Protein AF-A0A368QEF8-F1 (afdb_monomer)

Solvent-accessible surface area (backbone atoms only — not comparable to full-atom values): 16751 Å² total; per-residue (Å²): 134,84,80,79,80,78,79,73,85,76,67,56,71,60,36,66,64,59,82,64,64,91,86,59,64,96,76,76,51,77,67,54,51,46,48,56,45,48,26,60,76,72,71,46,86,62,100,63,55,47,61,39,78,44,72,63,46,62,43,56,71,71,62,46,49,63,77,44,48,68,52,34,88,70,51,35,46,31,33,28,69,36,44,53,26,94,56,102,46,68,88,40,68,54,40,62,39,63,37,86,98,53,62,37,34,48,44,77,46,87,68,76,42,77,38,64,40,78,65,79,79,79,81,68,96,71,88,75,90,74,97,61,91,69,76,75,68,61,45,72,54,26,35,37,37,41,26,34,34,41,41,76,50,75,92,55,36,65,38,33,37,36,41,43,35,35,43,62,96,40,80,54,68,76,32,63,30,36,35,37,44,33,70,60,62,89,81,79,77,73,89,88,83,86,88,83,91,86,83,90,83,92,90,87,86,85,88,88,84,90,83,89,82,81,91,80,88,79,82,82,80,90,73,77,87,88,66,78,52,62,59,56,64,50,52,57,52,60,64,63,70,74,61,100,72,65,71,71,70,64,67,62,72,77,70,81,84,124

Foldseek 3Di:
DDDPPDPPQDDPPQQLVPDDDPLEDPDDDLVVQLVQQVCVQVVHDDPGSLEEEDQPLQDDLVRVCVVSVSSHPFKGKYKYAFAADPPPCRLDTAFHRPHPPWGKGWAWDDDKAFDWDFDPPPPDVDDDDDPDPPPRPTDGFWIKIKTAMATPPPVRGRQKMKIWIATPVQSHGRGIIMIMIGTDDPVPPPDDDDDDDDDDDDDDDDDDDDDDDDDDDDDDDDDDPSDPYVVVVVVVVVVVPPDPPPPVVVVVVPPPPD

Secondary structure (DSSP, 8-state):
------------THHHH--PPTT------HHHHHHHHHHHHHTPPPSS---EE--GGGS-HHHHHHHTGGG-SS-EEEEEE--B-SSS-TTSBP-B---TT--EEEEEEEEEEEEEEPPP----SS------------EEEEEEEEEEEEESSTTTTT-EEEEEEEETT--STTSEEEEEEEEPPGGGGSS---------------------------PPP--------THHHHHHHHGGGS-TTSSHHHHGGGSS--

Nearest PDB structures (foldseek):
  1ut7-assembly1_B  TM=7.886E-01  e=3.589E-10  Arabidopsis thaliana
  3swm-assembly1_A  TM=8.084E-01  e=6.599E-10  Arabidopsis thaliana
  1ut4-assembly1_A  TM=7.924E-01  e=1.074E-09  Arabidopsis thaliana
  5yqq-assembly1_B  TM=4.404E-01  e=1.119E+00  Saccharomyces cerevisiae S288C
  3hrq-assembly3_B  TM=2.843E-01  e=1.822E+00  Aspergillus parasiticus

Organism: Setaria italica (NCBI:txid4555)

Sequence (258 aa):
MEAAVVQEEQHHELAPQLQFPPGYHFVPTEQELLSYLRSKIEGQEQPLAVVNEVAILDWQPGSLVEAYKGYGENKWYFFTVREPS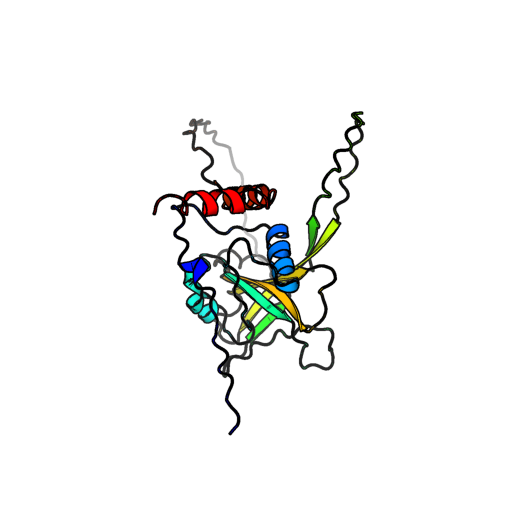SSNKEEEPNRKVRVPGVKATWKATGSVAPIAAARAKQQDDGGKPAEEEEEEEKVIVGTKRVLIYQSSDAEEDGKWSMHEYILKGHAKMGQYALCSIQRKQHSDTVDNAGEGTSSRKRTKATNGDPGKAKKRRTTKPDTQPEGLVLQQLQRDRIHRGTTETEIQDKENCYKEKE

Mean predicted aligned error: 16.34 Å

Structure (mmCIF, N/CA/C/O backbone):
data_AF-A0A368QEF8-F1
#
_entry.id   AF-A0A368QEF8-F1
#
loop_
_atom_site.group_PDB
_atom_site.id
_atom_site.type_symbol
_atom_site.label_atom_id
_atom_site.label_alt_id
_atom_site.label_comp_id
_atom_site.label_asym_id
_atom_site.label_entity_id
_atom_site.label_seq_id
_atom_site.pdbx_PDB_ins_code
_atom_site.Cartn_x
_atom_site.Cartn_y
_atom_site.Cartn_z
_atom_site.occupancy
_atom_site.B_iso_or_equiv
_atom_site.auth_seq_id
_atom_site.auth_comp_id
_atom_site.auth_asym_id
_atom_site.auth_atom_id
_atom_site.pdbx_PDB_model_num
ATOM 1 N N . MET A 1 1 ? -12.302 -37.806 -8.141 1.00 36.31 1 MET A N 1
ATOM 2 C CA . MET A 1 1 ? -12.323 -36.619 -9.016 1.00 36.31 1 MET A CA 1
ATOM 3 C C . MET A 1 1 ? -12.396 -35.430 -8.079 1.00 36.31 1 MET A C 1
ATOM 5 O O . MET A 1 1 ? -13.462 -35.180 -7.537 1.00 36.31 1 MET A O 1
ATOM 9 N N . GLU A 1 2 ? -11.255 -34.828 -7.750 1.00 32.78 2 GLU A N 1
ATOM 10 C CA . GLU A 1 2 ? -11.230 -33.602 -6.946 1.00 32.78 2 GLU A CA 1
ATOM 11 C C . GLU A 1 2 ? -11.653 -32.436 -7.834 1.00 32.78 2 GLU A C 1
ATOM 13 O O . GLU A 1 2 ? -11.113 -32.250 -8.925 1.00 32.78 2 GLU A O 1
ATOM 18 N N . ALA A 1 3 ? -12.661 -31.696 -7.384 1.00 37.59 3 ALA A N 1
ATOM 19 C CA . ALA A 1 3 ? -13.073 -30.463 -8.020 1.00 37.59 3 ALA A CA 1
ATOM 20 C C . ALA A 1 3 ? -11.992 -29.408 -7.759 1.00 37.59 3 ALA A C 1
ATOM 22 O O . ALA A 1 3 ? -11.737 -29.038 -6.614 1.00 37.59 3 ALA A O 1
ATOM 23 N N . ALA A 1 4 ? -11.353 -28.938 -8.828 1.00 40.12 4 ALA A N 1
ATOM 24 C CA . ALA A 1 4 ? -10.524 -27.749 -8.784 1.00 40.12 4 ALA A CA 1
ATOM 25 C C . ALA A 1 4 ? -11.419 -26.556 -8.421 1.00 40.12 4 ALA A C 1
ATOM 27 O O . ALA A 1 4 ? -12.308 -26.182 -9.187 1.00 40.12 4 ALA A O 1
ATOM 28 N N . VAL A 1 5 ? -11.204 -25.983 -7.237 1.00 37.09 5 VAL A N 1
ATOM 29 C CA . VAL A 1 5 ? -11.777 -24.691 -6.862 1.00 37.09 5 VAL A CA 1
ATOM 30 C C . VAL A 1 5 ? -11.053 -23.641 -7.695 1.00 37.09 5 VAL A C 1
ATOM 32 O O . VAL A 1 5 ? -9.903 -23.299 -7.426 1.00 37.09 5 VAL A O 1
ATOM 35 N N . VAL A 1 6 ? -11.715 -23.176 -8.750 1.00 36.59 6 VAL A N 1
ATOM 36 C CA . VAL A 1 6 ? -11.307 -21.984 -9.490 1.00 36.59 6 VAL A CA 1
ATOM 37 C C . VAL A 1 6 ? -11.518 -20.809 -8.538 1.00 36.59 6 VAL A C 1
ATOM 39 O O . VAL A 1 6 ? -12.653 -20.464 -8.224 1.00 36.59 6 VAL A O 1
ATOM 42 N N . GLN A 1 7 ? -10.433 -20.252 -8.001 1.00 31.25 7 GLN A N 1
ATOM 43 C CA . GLN A 1 7 ? -10.486 -18.967 -7.312 1.00 31.25 7 GLN A CA 1
ATOM 44 C C . GLN A 1 7 ? -10.747 -17.912 -8.389 1.00 31.25 7 GLN A C 1
ATOM 46 O O . GLN A 1 7 ? -9.852 -17.582 -9.162 1.00 31.25 7 GLN A O 1
ATOM 51 N N . GLU A 1 8 ? -11.993 -17.456 -8.505 1.00 38.41 8 GLU A N 1
ATOM 52 C CA . GLU A 1 8 ? -12.312 -16.269 -9.294 1.00 38.41 8 GLU A CA 1
ATOM 53 C C . GLU A 1 8 ? -11.533 -15.086 -8.706 1.00 38.41 8 GLU A C 1
ATOM 55 O O . GLU A 1 8 ? -11.681 -14.762 -7.526 1.00 38.41 8 GLU A O 1
ATOM 60 N N . GLU A 1 9 ? -10.691 -14.443 -9.517 1.00 45.53 9 GLU A N 1
ATOM 61 C CA . GLU A 1 9 ? -10.101 -13.147 -9.186 1.00 45.53 9 GLU A CA 1
ATOM 62 C C . GLU A 1 9 ? -11.234 -12.111 -9.151 1.00 45.53 9 GLU A C 1
ATOM 64 O O . GLU A 1 9 ? -11.563 -11.470 -10.148 1.00 45.53 9 GLU A O 1
ATOM 69 N N . GLN A 1 10 ? -11.902 -11.994 -8.003 1.00 48.16 10 GLN A N 1
ATOM 70 C CA . GLN A 1 10 ? -13.001 -11.056 -7.800 1.00 48.16 10 GLN A CA 1
ATOM 71 C C . GLN A 1 10 ? -12.448 -9.634 -7.696 1.00 48.16 10 GLN A C 1
ATOM 73 O O . GLN A 1 10 ? -12.157 -9.113 -6.619 1.00 48.16 10 GLN A O 1
ATOM 78 N N . HIS A 1 11 ? -12.290 -8.989 -8.847 1.00 58.94 11 HIS A N 1
ATOM 79 C CA . HIS A 1 11 ? -12.150 -7.542 -8.916 1.00 58.94 11 HIS A CA 1
ATOM 80 C C . HIS A 1 11 ? -13.473 -6.928 -8.442 1.00 58.94 11 HIS A C 1
ATOM 82 O O . HIS A 1 11 ? -14.543 -7.359 -8.871 1.00 58.94 11 HIS A O 1
ATOM 88 N N . HIS A 1 12 ? -13.434 -5.925 -7.559 1.00 60.12 12 HIS A N 1
ATOM 89 C CA . HIS A 1 12 ? -14.661 -5.289 -7.076 1.00 60.12 12 HIS A CA 1
ATOM 90 C C . HIS A 1 12 ? -15.341 -4.529 -8.216 1.00 60.12 12 HIS A C 1
ATOM 92 O O . HIS A 1 12 ? -14.986 -3.390 -8.509 1.00 60.12 12 HIS A O 1
ATOM 98 N N . GLU A 1 13 ? -16.330 -5.130 -8.866 1.00 56.50 13 GLU A N 1
ATOM 99 C CA . GLU A 1 13 ? -16.973 -4.565 -10.059 1.00 56.50 13 GLU A CA 1
ATOM 100 C C . GLU A 1 13 ? -17.682 -3.223 -9.791 1.00 56.50 13 GLU A C 1
ATOM 102 O O . GLU A 1 13 ? -17.916 -2.443 -10.710 1.00 56.50 13 GLU A O 1
ATOM 107 N N . LEU A 1 14 ? -17.985 -2.924 -8.523 1.00 56.94 14 LEU A N 1
ATOM 108 C CA . LEU A 1 14 ? -18.746 -1.749 -8.106 1.00 56.94 14 LEU A CA 1
ATOM 109 C C . LEU A 1 14 ? -17.983 -0.429 -8.274 1.00 56.94 14 LEU A C 1
ATOM 111 O O . LEU A 1 14 ? -18.575 0.540 -8.731 1.00 56.94 14 LEU A O 1
ATOM 115 N N . ALA A 1 15 ? -16.692 -0.348 -7.934 1.00 65.31 15 ALA A N 1
ATOM 116 C CA . ALA A 1 15 ? -15.967 0.928 -8.013 1.00 65.31 15 ALA A CA 1
ATOM 117 C C . ALA A 1 15 ? -15.811 1.479 -9.445 1.00 65.31 15 ALA A C 1
ATOM 119 O O . ALA A 1 15 ? -16.071 2.668 -9.625 1.00 65.31 15 ALA A O 1
ATOM 120 N N . PRO A 1 16 ? -15.482 0.669 -10.472 1.00 60.81 16 PRO A N 1
ATOM 121 C CA . PRO A 1 16 ? -15.454 1.132 -11.861 1.00 60.81 16 PRO A CA 1
ATOM 122 C C . PRO A 1 16 ? -16.827 1.567 -12.391 1.00 60.81 16 PRO A C 1
ATOM 124 O O . PRO A 1 16 ? -16.898 2.335 -13.347 1.00 60.81 16 PRO A O 1
ATOM 127 N N . GLN A 1 17 ? -17.916 1.079 -11.786 1.00 59.69 17 GLN A N 1
ATOM 128 C CA . GLN A 1 17 ? -19.290 1.437 -12.151 1.00 59.69 17 GLN A CA 1
ATOM 129 C C . GLN A 1 17 ? -19.785 2.722 -11.469 1.00 59.69 17 GLN A C 1
ATOM 131 O O . GLN A 1 17 ? -20.791 3.293 -11.895 1.00 59.69 17 GLN A O 1
ATOM 136 N N . LEU A 1 18 ? -19.093 3.212 -10.433 1.00 67.12 18 LEU A N 1
ATOM 137 C CA . LEU A 1 18 ? -19.435 4.474 -9.780 1.00 67.12 18 LEU A CA 1
ATOM 138 C C . LEU A 1 18 ? -19.011 5.649 -10.670 1.00 67.12 18 LEU A C 1
ATOM 140 O O . LEU A 1 18 ? -17.883 6.133 -10.611 1.00 67.12 18 LEU A O 1
ATOM 144 N N . GLN A 1 19 ? -19.939 6.130 -11.499 1.00 67.12 19 GLN A N 1
ATOM 145 C CA . GLN A 1 19 ? -19.777 7.395 -12.212 1.00 67.12 19 GLN A CA 1
ATOM 146 C C . GLN A 1 19 ? -19.931 8.553 -11.226 1.00 67.12 19 GLN A C 1
ATOM 148 O O . GLN A 1 19 ? -21.044 8.957 -10.884 1.00 67.12 19 GLN A O 1
ATOM 153 N N . PHE A 1 20 ? -18.809 9.090 -10.758 1.00 72.25 20 PHE A N 1
ATOM 154 C CA . PHE A 1 20 ? -18.814 10.338 -10.010 1.00 72.25 20 PHE A CA 1
ATOM 155 C C . PHE A 1 20 ? -18.793 11.543 -10.961 1.00 72.25 20 PHE A C 1
ATOM 157 O O . PHE A 1 20 ? -18.229 11.451 -12.056 1.00 72.25 20 PHE A O 1
ATOM 164 N N . PRO A 1 21 ? -19.381 12.690 -10.569 1.00 79.50 21 PRO A N 1
ATOM 165 C CA . PRO A 1 21 ? -19.212 13.923 -11.325 1.00 79.50 21 PRO A CA 1
ATOM 166 C C . PRO A 1 21 ? -17.720 14.277 -11.479 1.00 79.50 21 PRO A C 1
ATOM 168 O O . PRO A 1 21 ? -16.914 13.922 -10.613 1.00 79.50 21 PRO A O 1
ATOM 171 N N . PRO A 1 22 ? -17.326 15.009 -12.536 1.00 79.38 22 PRO A N 1
ATOM 172 C CA . PRO A 1 22 ? -15.965 15.526 -12.654 1.00 79.38 22 PRO A CA 1
ATOM 173 C C . PRO A 1 22 ? -15.521 16.266 -11.380 1.00 79.38 22 PRO A C 1
ATOM 175 O O . PRO A 1 22 ? -16.296 17.028 -10.804 1.00 79.38 22 PRO A O 1
ATOM 178 N N . GLY A 1 23 ? -14.283 16.025 -10.938 1.00 79.56 23 GLY A N 1
ATOM 179 C CA . GLY A 1 23 ? -13.703 16.615 -9.722 1.00 79.56 23 GLY A CA 1
ATOM 180 C C . GLY A 1 23 ? -13.842 15.767 -8.449 1.00 79.56 23 GLY A C 1
ATOM 181 O O . GLY A 1 23 ? -13.261 16.110 -7.419 1.00 79.56 23 GLY A O 1
ATOM 182 N N . TYR A 1 24 ? -14.565 14.646 -8.498 1.00 79.94 24 TYR A N 1
ATOM 183 C CA . TYR A 1 24 ? -14.642 13.697 -7.389 1.00 79.94 24 TYR A CA 1
ATOM 184 C C . TYR A 1 24 ? -13.558 12.632 -7.519 1.00 79.94 24 TYR A C 1
ATOM 186 O O . TYR A 1 24 ? -13.558 11.840 -8.457 1.00 79.94 24 TYR A O 1
ATOM 194 N N . HIS A 1 25 ? -12.672 12.575 -6.528 1.00 85.88 25 HIS A N 1
ATOM 195 C CA . HIS A 1 25 ? -11.583 11.607 -6.483 1.00 85.88 25 HIS A CA 1
ATOM 196 C C . HIS A 1 25 ? -11.528 10.923 -5.119 1.00 85.88 25 HIS A C 1
ATOM 198 O O . HIS A 1 25 ? -11.861 11.506 -4.082 1.00 85.88 25 HIS A O 1
ATOM 204 N N . PHE A 1 26 ? -11.063 9.677 -5.108 1.00 89.56 26 PHE A N 1
ATOM 205 C CA . PHE A 1 26 ? -10.779 8.965 -3.872 1.00 89.56 26 PHE A CA 1
ATOM 206 C C . PHE A 1 26 ? -9.449 9.457 -3.281 1.00 89.56 26 PHE A C 1
ATOM 208 O O . PHE A 1 26 ? -8.370 9.036 -3.696 1.00 89.56 26 PHE A O 1
ATOM 215 N N . VAL A 1 27 ? -9.535 10.370 -2.310 1.00 91.38 27 VAL A N 1
ATOM 216 C CA . VAL A 1 27 ? -8.380 10.973 -1.619 1.00 91.38 27 VAL A CA 1
ATOM 217 C C . VAL A 1 27 ? -8.476 10.703 -0.110 1.00 91.38 27 VAL A C 1
ATOM 219 O O . VAL A 1 27 ? -8.731 11.622 0.668 1.00 91.38 27 VAL A O 1
ATOM 222 N N . PRO A 1 28 ? -8.335 9.439 0.329 1.00 93.94 28 PRO A N 1
ATOM 223 C CA . PRO A 1 28 ? -8.466 9.086 1.735 1.00 93.94 28 PRO A CA 1
ATOM 224 C C . PRO A 1 28 ? -7.295 9.625 2.565 1.00 93.94 28 PRO A C 1
ATOM 226 O O . PRO A 1 28 ? -6.125 9.573 2.168 1.00 93.94 28 PRO A O 1
ATOM 229 N N . THR A 1 29 ? -7.613 10.076 3.769 1.00 95.81 29 THR A N 1
ATOM 230 C CA . THR A 1 29 ? -6.663 10.311 4.856 1.00 95.81 29 THR A CA 1
ATOM 231 C C . THR A 1 29 ? -6.090 8.991 5.379 1.00 95.81 29 THR A C 1
ATOM 233 O O . THR A 1 29 ? -6.647 7.912 5.177 1.00 95.81 29 THR A O 1
ATOM 236 N N . GLU A 1 30 ? -4.977 9.054 6.112 1.00 97.06 30 GLU A N 1
ATOM 237 C CA . GLU A 1 30 ? -4.362 7.853 6.699 1.00 97.06 30 GLU A CA 1
ATOM 238 C C . GLU A 1 30 ? -5.292 7.149 7.703 1.00 97.06 30 GLU A C 1
ATOM 240 O O . GLU A 1 30 ? -5.294 5.924 7.787 1.00 97.06 30 GLU A O 1
ATOM 245 N N . GLN A 1 31 ? -6.122 7.907 8.425 1.00 95.69 31 GLN A N 1
ATOM 246 C CA . GLN A 1 31 ? -7.122 7.360 9.346 1.00 95.69 31 GLN A CA 1
ATOM 247 C C . GLN A 1 31 ? -8.253 6.647 8.596 1.00 95.69 31 GLN A C 1
ATOM 249 O O . GLN A 1 31 ? -8.645 5.549 8.986 1.00 95.69 31 GLN A O 1
ATOM 254 N N . GLU A 1 32 ? -8.746 7.232 7.499 1.00 95.50 32 GLU A N 1
ATOM 255 C CA . GLU A 1 32 ? -9.752 6.589 6.649 1.00 95.50 32 GLU A CA 1
ATOM 256 C C . GLU A 1 32 ? -9.199 5.288 6.058 1.00 95.50 32 GLU A C 1
ATOM 258 O O . GLU A 1 32 ? -9.874 4.267 6.127 1.00 95.50 32 GLU A O 1
ATOM 263 N N . LEU A 1 33 ? -7.945 5.262 5.590 1.00 97.44 33 LEU A N 1
ATOM 264 C CA . LEU A 1 33 ? -7.295 4.027 5.124 1.00 97.44 33 LEU A CA 1
ATOM 265 C C . LEU A 1 33 ? -7.255 2.935 6.202 1.00 97.44 33 LEU A C 1
ATOM 267 O O . LEU A 1 33 ? -7.555 1.775 5.920 1.00 97.44 33 LEU A O 1
ATOM 271 N N . LEU A 1 34 ? -6.931 3.288 7.448 1.00 97.56 34 LEU A N 1
ATOM 272 C CA . LEU A 1 34 ? -6.979 2.330 8.555 1.00 97.56 34 LEU A CA 1
ATOM 273 C C . LEU A 1 34 ? -8.407 1.863 8.869 1.00 97.56 34 LEU A C 1
ATOM 275 O O . LEU A 1 34 ? -8.578 0.723 9.294 1.00 97.56 34 LEU A O 1
ATOM 279 N N . SER A 1 35 ? -9.424 2.694 8.629 1.00 96.06 35 SER A N 1
ATOM 280 C CA . SER A 1 35 ? -10.836 2.298 8.732 1.00 96.06 35 SER A CA 1
ATOM 281 C C . SER A 1 35 ? -11.226 1.273 7.658 1.00 96.06 35 SER A C 1
ATOM 283 O O . SER A 1 35 ? -11.845 0.255 7.971 1.00 96.06 35 SER A O 1
ATOM 285 N N . TYR A 1 36 ? -10.784 1.471 6.408 1.00 97.00 36 TYR A N 1
ATOM 286 C CA . TYR A 1 36 ? -10.947 0.482 5.331 1.00 97.00 36 TYR A CA 1
ATOM 287 C C . TYR A 1 36 ? -10.284 -0.855 5.685 1.00 97.00 36 TYR A C 1
ATOM 289 O O . TYR A 1 36 ? -10.887 -1.913 5.499 1.00 97.00 36 TYR A O 1
ATOM 297 N N . LEU A 1 37 ? -9.064 -0.809 6.232 1.00 97.75 37 LEU A N 1
ATOM 298 C CA . LEU A 1 37 ? -8.340 -2.001 6.675 1.00 97.75 37 LEU A CA 1
ATOM 299 C C . LEU A 1 37 ? -9.028 -2.699 7.852 1.00 97.75 37 LEU A C 1
ATOM 301 O O . LEU A 1 37 ? -9.141 -3.921 7.843 1.00 97.75 37 LEU A O 1
ATOM 305 N N . ARG A 1 38 ? -9.526 -1.943 8.837 1.00 97.25 38 ARG A N 1
ATOM 306 C CA . ARG A 1 38 ? -10.321 -2.496 9.940 1.00 97.25 38 ARG A CA 1
ATOM 307 C C . ARG A 1 38 ? -11.558 -3.216 9.414 1.00 97.25 38 ARG A C 1
ATOM 309 O O . ARG A 1 38 ? -11.747 -4.378 9.749 1.00 97.25 38 ARG A O 1
ATOM 316 N N . SER A 1 39 ? -12.322 -2.565 8.536 1.00 96.75 39 SER A N 1
ATOM 317 C CA . SER A 1 39 ? -13.530 -3.150 7.942 1.00 96.75 39 SER A CA 1
ATOM 318 C C . SER A 1 39 ? -13.205 -4.458 7.216 1.00 96.75 39 SER A C 1
ATOM 320 O O . SER A 1 39 ? -13.890 -5.457 7.405 1.00 96.75 39 SER A O 1
ATOM 322 N N . LYS A 1 40 ? -12.096 -4.497 6.458 1.00 97.06 40 LYS A N 1
ATOM 323 C CA . LYS A 1 40 ? -11.629 -5.719 5.787 1.00 97.06 40 LYS A CA 1
ATOM 324 C C . LYS A 1 40 ? -11.295 -6.842 6.774 1.00 97.06 40 LYS A C 1
ATOM 326 O O . LYS A 1 40 ? -11.671 -7.984 6.533 1.00 97.06 40 LYS A O 1
ATOM 331 N N . ILE A 1 41 ? -10.588 -6.533 7.860 1.00 97.19 41 ILE A N 1
ATOM 332 C CA . ILE A 1 41 ? -10.207 -7.517 8.886 1.00 97.19 41 ILE A CA 1
ATOM 333 C C . ILE A 1 41 ? -11.439 -8.046 9.632 1.00 97.19 41 ILE A C 1
ATOM 335 O O . ILE A 1 41 ? -11.502 -9.231 9.946 1.00 97.19 41 ILE A O 1
ATOM 339 N N . GLU A 1 42 ? -12.411 -7.177 9.904 1.00 96.62 42 GLU A N 1
ATOM 340 C CA . GLU A 1 42 ? -13.642 -7.503 10.632 1.00 96.62 42 GLU A CA 1
ATOM 341 C C . GLU A 1 42 ? -14.739 -8.100 9.730 1.00 96.62 42 GLU A C 1
ATOM 343 O O . GLU A 1 42 ? -15.782 -8.507 10.234 1.00 96.62 42 GLU A O 1
ATOM 348 N N . GLY A 1 43 ? -14.523 -8.171 8.411 1.00 94.56 43 GLY A N 1
ATOM 349 C CA . GLY A 1 43 ? -15.515 -8.663 7.449 1.00 94.56 43 GLY A CA 1
ATOM 350 C C . GLY A 1 43 ? -16.716 -7.729 7.260 1.00 94.56 43 GLY A C 1
ATOM 351 O O . GLY A 1 43 ? -17.786 -8.179 6.862 1.00 94.56 43 GLY A O 1
ATOM 352 N N . GLN A 1 44 ? -16.558 -6.442 7.565 1.00 93.88 44 GLN A N 1
ATOM 353 C CA . GLN A 1 44 ? -17.595 -5.423 7.417 1.00 93.88 44 GLN A CA 1
ATOM 354 C C . GLN A 1 44 ? -17.647 -4.875 5.989 1.00 93.88 44 GLN A C 1
ATOM 356 O O . GLN A 1 44 ? -16.623 -4.766 5.305 1.00 93.88 44 GLN A O 1
ATOM 361 N N . GLU A 1 45 ? -18.843 -4.465 5.562 1.00 88.44 45 GLU A N 1
ATOM 362 C CA . GLU A 1 45 ? -19.024 -3.790 4.279 1.00 88.44 45 GLU A CA 1
ATOM 363 C C . GLU A 1 45 ? -18.267 -2.462 4.229 1.00 88.44 45 GLU A C 1
ATOM 365 O O . GLU A 1 45 ? -18.270 -1.660 5.166 1.00 88.44 45 GLU A O 1
ATOM 370 N N . GLN A 1 46 ? -17.629 -2.211 3.089 1.00 85.38 46 GLN A N 1
ATOM 371 C CA . GLN A 1 46 ? -16.869 -0.990 2.877 1.00 85.38 46 GLN A CA 1
ATOM 372 C C . GLN A 1 46 ? -17.770 0.117 2.328 1.00 85.38 46 GLN A C 1
ATOM 374 O O . GLN A 1 46 ? -18.607 -0.152 1.464 1.00 85.38 46 GLN A O 1
ATOM 379 N N . PRO A 1 47 ? -17.561 1.387 2.731 1.00 82.31 47 PRO A N 1
ATOM 380 C CA . PRO A 1 47 ? -18.354 2.499 2.209 1.00 82.31 47 PRO A CA 1
ATOM 381 C C . PRO A 1 47 ? -18.311 2.598 0.678 1.00 82.31 47 PRO A C 1
ATOM 383 O O . PRO A 1 47 ? -19.305 2.975 0.055 1.00 82.31 47 PRO A O 1
ATOM 386 N N . LEU A 1 48 ? -17.150 2.266 0.099 1.00 85.31 48 LEU A N 1
ATOM 387 C CA . LEU A 1 48 ? -16.873 2.198 -1.331 1.00 85.31 48 LEU A CA 1
ATOM 388 C C . LEU A 1 48 ? -15.965 0.994 -1.610 1.00 85.31 48 LEU A C 1
ATOM 390 O O . LEU A 1 48 ? -14.917 0.856 -0.989 1.00 85.31 48 LEU A O 1
ATOM 394 N N . ALA A 1 49 ? -16.312 0.156 -2.579 1.00 86.50 49 ALA A N 1
ATOM 395 C CA . ALA A 1 49 ? -15.525 -1.025 -2.941 1.00 86.50 49 ALA A CA 1
ATOM 396 C C . ALA A 1 49 ? -14.335 -0.679 -3.867 1.00 86.50 49 ALA A C 1
ATOM 398 O O . ALA A 1 49 ? -14.208 -1.215 -4.964 1.00 86.50 49 ALA A O 1
ATOM 399 N N . VAL A 1 50 ? -13.501 0.286 -3.460 1.00 89.50 50 VAL A N 1
ATOM 400 C CA . VAL A 1 50 ? -12.384 0.838 -4.261 1.00 89.50 50 VAL A CA 1
ATOM 401 C C . 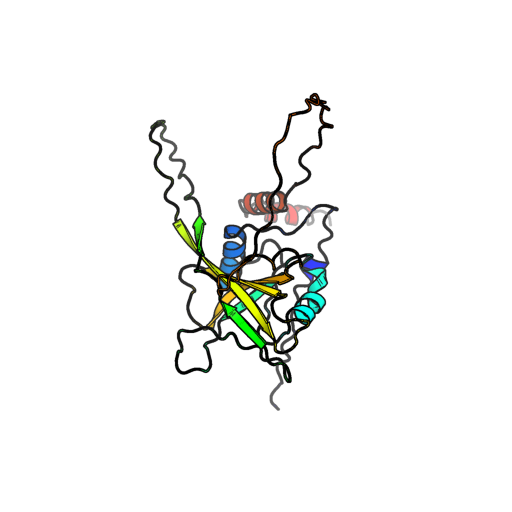VAL A 1 50 ? -11.035 0.167 -3.988 1.00 89.50 50 VAL A C 1
ATOM 403 O O . VAL A 1 50 ? -10.105 0.331 -4.773 1.00 89.50 50 VAL A O 1
ATOM 406 N N . VAL A 1 51 ? -10.910 -0.580 -2.887 1.00 94.25 51 VAL A N 1
ATOM 407 C CA . VAL A 1 51 ? -9.664 -1.245 -2.478 1.00 94.25 51 VAL A CA 1
ATOM 408 C C . VAL A 1 51 ? -9.777 -2.743 -2.761 1.00 94.25 51 VAL A C 1
ATOM 410 O O . VAL A 1 51 ? -10.590 -3.428 -2.148 1.00 94.25 51 VAL A O 1
ATOM 413 N N . ASN A 1 52 ? -8.953 -3.262 -3.673 1.00 94.44 52 ASN A N 1
ATOM 414 C CA . ASN A 1 52 ? -8.985 -4.677 -4.065 1.00 94.44 52 ASN A CA 1
ATOM 415 C C . ASN A 1 52 ? -8.017 -5.522 -3.238 1.00 94.44 52 ASN A C 1
ATOM 417 O O . ASN A 1 52 ? -6.958 -5.042 -2.842 1.00 94.44 52 ASN A O 1
ATOM 421 N N . GLU A 1 53 ? -8.351 -6.787 -3.002 1.00 97.00 53 GLU A N 1
ATOM 422 C CA . GLU A 1 53 ? -7.407 -7.745 -2.431 1.00 97.00 53 GLU A CA 1
ATOM 423 C C . GLU A 1 53 ? -6.502 -8.301 -3.529 1.00 97.00 53 GLU A C 1
ATOM 425 O O . GLU A 1 53 ? -6.988 -8.858 -4.507 1.00 97.00 53 GLU A O 1
ATOM 430 N N . VAL A 1 54 ? -5.190 -8.113 -3.385 1.00 97.25 54 VAL A N 1
ATOM 431 C CA . VAL A 1 54 ? -4.193 -8.518 -4.378 1.00 97.25 54 VAL A CA 1
ATOM 432 C C . VAL A 1 54 ? -2.938 -9.009 -3.670 1.00 97.25 54 VAL A C 1
ATOM 434 O O . VAL A 1 54 ? -2.427 -8.359 -2.755 1.00 97.25 54 VAL A O 1
ATOM 437 N N . ALA A 1 55 ? -2.380 -10.123 -4.142 1.00 97.12 55 ALA A N 1
ATOM 438 C CA . ALA A 1 55 ? -1.037 -10.552 -3.773 1.00 97.12 55 ALA A CA 1
ATOM 439 C C . ALA A 1 55 ? 0.003 -9.670 -4.488 1.00 97.12 55 ALA A C 1
ATOM 441 O O . ALA A 1 55 ? 0.528 -10.014 -5.542 1.00 97.12 55 ALA A O 1
ATOM 442 N N . ILE A 1 56 ? 0.291 -8.487 -3.935 1.00 97.69 56 ILE A N 1
ATOM 443 C CA . ILE A 1 56 ? 1.076 -7.439 -4.623 1.00 97.69 56 ILE A CA 1
ATOM 444 C C . ILE A 1 56 ? 2.472 -7.920 -5.049 1.00 97.69 56 ILE A C 1
ATOM 446 O O . ILE A 1 56 ? 3.019 -7.448 -6.044 1.00 97.69 56 ILE A O 1
ATOM 450 N N . LEU A 1 57 ? 3.066 -8.857 -4.306 1.00 96.94 57 LEU A N 1
ATOM 451 C CA . LEU A 1 57 ? 4.389 -9.398 -4.622 1.00 96.94 57 LEU A CA 1
ATOM 452 C C . LEU A 1 57 ? 4.410 -10.222 -5.915 1.00 96.94 57 LEU A C 1
ATOM 454 O O . LEU A 1 57 ? 5.485 -10.392 -6.486 1.00 96.94 57 LEU A O 1
ATOM 458 N N . ASP A 1 58 ? 3.260 -10.677 -6.408 1.00 97.50 58 ASP A N 1
ATOM 459 C CA . ASP A 1 58 ? 3.132 -11.414 -7.668 1.00 97.50 58 ASP A CA 1
ATOM 460 C C . ASP A 1 58 ? 3.032 -10.494 -8.897 1.00 97.50 58 ASP A C 1
ATOM 462 O O . ASP A 1 58 ? 2.822 -10.969 -10.009 1.00 97.50 58 ASP A O 1
ATOM 466 N N . TRP A 1 59 ? 3.236 -9.181 -8.724 1.00 98.06 59 TRP A N 1
ATOM 467 C CA . TRP A 1 59 ? 3.105 -8.191 -9.791 1.00 98.06 59 TRP A CA 1
ATOM 468 C C . TRP A 1 59 ? 4.308 -7.249 -9.902 1.00 98.06 59 TRP A C 1
ATOM 470 O O . TRP A 1 59 ? 4.927 -6.851 -8.912 1.00 98.06 59 TRP A O 1
ATOM 480 N N . GLN A 1 60 ? 4.596 -6.811 -11.133 1.00 97.75 60 GLN A N 1
ATOM 481 C CA . GLN A 1 60 ? 5.350 -5.576 -11.358 1.00 97.75 60 GLN A CA 1
ATOM 482 C C . GLN A 1 60 ? 4.409 -4.374 -11.156 1.00 97.75 60 GLN A C 1
ATOM 484 O O . GLN A 1 60 ? 3.255 -4.446 -11.581 1.00 97.75 60 GLN A O 1
ATOM 489 N N . PRO A 1 61 ? 4.867 -3.249 -10.573 1.00 97.50 61 PRO A N 1
ATOM 490 C CA . PRO A 1 61 ? 4.000 -2.112 -10.264 1.00 97.50 61 PRO A CA 1
ATOM 491 C C . PRO A 1 61 ? 3.283 -1.537 -11.489 1.00 97.50 61 PRO A C 1
ATOM 493 O O . PRO A 1 61 ? 2.093 -1.251 -11.410 1.00 97.50 61 PRO A O 1
ATOM 496 N N . GLY A 1 62 ? 3.985 -1.406 -12.621 1.00 96.38 62 GLY A N 1
ATOM 497 C CA . GLY A 1 62 ? 3.403 -0.905 -13.869 1.00 96.38 62 GLY A CA 1
ATOM 498 C C . GLY A 1 62 ? 2.272 -1.796 -14.385 1.00 96.38 62 GLY A C 1
ATOM 499 O O . GLY A 1 62 ? 1.188 -1.306 -14.685 1.00 96.38 62 GLY A O 1
ATOM 500 N N . SER A 1 63 ? 2.495 -3.112 -14.414 1.00 97.06 63 SER A N 1
ATOM 501 C CA . SER A 1 63 ? 1.474 -4.090 -14.805 1.00 97.06 63 SER A CA 1
ATOM 502 C C . SER A 1 63 ? 0.291 -4.106 -13.836 1.00 97.06 63 SER A C 1
ATOM 504 O O . SER A 1 63 ? -0.850 -4.200 -14.276 1.00 97.06 63 SER A O 1
ATOM 506 N N . LEU A 1 64 ? 0.557 -3.969 -12.532 1.00 97.25 64 LEU A N 1
ATOM 507 C CA . LEU A 1 64 ? -0.478 -3.906 -11.504 1.00 97.25 64 LEU A CA 1
ATOM 508 C C . LEU A 1 64 ? -1.393 -2.697 -11.714 1.00 97.25 64 LEU A C 1
ATOM 510 O O . LEU A 1 64 ? -2.607 -2.845 -11.770 1.00 97.25 64 LEU A O 1
ATOM 514 N N . VAL A 1 65 ? -0.837 -1.492 -11.859 1.00 95.81 65 VAL A N 1
ATOM 515 C CA . VAL A 1 65 ? -1.686 -0.303 -12.020 1.00 95.81 65 VAL A CA 1
ATOM 516 C C . VAL A 1 65 ? -2.439 -0.293 -13.350 1.00 95.81 65 VAL A C 1
ATOM 518 O O . VAL A 1 65 ? -3.560 0.201 -13.388 1.00 95.81 65 VAL A O 1
ATOM 521 N N . GLU A 1 66 ? -1.882 -0.878 -14.417 1.00 95.06 66 GLU A N 1
ATOM 522 C CA . GLU A 1 66 ? -2.593 -1.022 -15.695 1.00 95.06 66 GLU A CA 1
ATOM 523 C C . GLU A 1 66 ? -3.792 -1.971 -15.559 1.00 95.06 66 GLU A C 1
ATOM 525 O O . GLU A 1 66 ? -4.889 -1.646 -16.019 1.00 95.06 66 GLU A O 1
ATOM 530 N N . ALA A 1 67 ? -3.618 -3.103 -14.865 1.00 94.81 67 ALA A N 1
ATOM 531 C CA . ALA A 1 67 ? -4.699 -4.053 -14.596 1.00 94.81 67 ALA A CA 1
ATOM 532 C C . ALA A 1 67 ? -5.837 -3.434 -13.760 1.00 94.81 67 ALA A C 1
ATOM 534 O O . ALA A 1 67 ? -7.004 -3.775 -13.950 1.00 94.81 67 ALA A O 1
ATOM 535 N N . TYR A 1 68 ? -5.514 -2.480 -12.881 1.00 93.38 68 TYR A N 1
ATOM 536 C CA . TYR A 1 68 ? -6.472 -1.799 -12.001 1.00 93.38 68 TYR A CA 1
ATOM 537 C C . TYR A 1 68 ? -6.675 -0.315 -12.343 1.00 93.38 68 TYR A C 1
ATOM 539 O O . TYR A 1 68 ? -7.056 0.475 -11.478 1.00 93.38 68 TYR A O 1
ATOM 547 N N . LYS A 1 69 ? -6.478 0.095 -13.602 1.00 90.75 69 LYS A N 1
ATOM 548 C CA . LYS A 1 69 ? -6.572 1.510 -14.018 1.00 90.75 69 LYS A CA 1
ATOM 549 C C . LYS A 1 69 ? -7.913 2.192 -13.720 1.00 90.75 69 LYS A C 1
ATOM 551 O O . LYS A 1 69 ? -7.958 3.404 -13.586 1.00 90.75 69 LYS A O 1
ATOM 556 N N . GLY A 1 70 ? -9.001 1.427 -13.593 1.00 87.56 70 GLY A N 1
ATOM 557 C CA . GLY A 1 70 ? -10.325 1.947 -13.220 1.00 87.56 70 GLY A CA 1
ATOM 558 C C . GLY A 1 70 ? -10.511 2.228 -11.722 1.00 87.56 70 GLY A C 1
ATOM 559 O O . GLY A 1 70 ? -11.537 2.774 -11.337 1.00 87.56 70 GLY A O 1
ATOM 560 N N . TYR A 1 71 ? -9.546 1.853 -10.877 1.00 88.81 71 TYR A N 1
ATOM 561 C CA . TYR A 1 71 ? -9.628 1.959 -9.411 1.00 88.81 71 TYR A CA 1
ATOM 562 C C . TYR A 1 71 ? -8.728 3.057 -8.830 1.00 88.81 71 TYR A C 1
ATOM 564 O O . TYR A 1 71 ? -8.660 3.232 -7.614 1.00 88.81 71 TYR A O 1
ATOM 572 N N . GLY A 1 72 ? -8.008 3.787 -9.680 1.00 87.94 72 GLY A N 1
ATOM 573 C CA . GLY A 1 72 ? -7.088 4.832 -9.259 1.00 87.94 72 GLY A CA 1
ATOM 574 C C . GLY A 1 72 ? -6.519 5.595 -10.447 1.00 87.94 72 GLY A C 1
ATOM 575 O O . GLY A 1 72 ? -6.460 5.081 -11.557 1.00 87.94 72 GLY A O 1
ATOM 576 N N . GLU A 1 73 ? -6.095 6.831 -10.202 1.00 86.06 73 GLU A N 1
ATOM 577 C CA . GLU A 1 73 ? -5.543 7.713 -11.242 1.00 86.06 73 GLU A CA 1
ATOM 578 C C . GLU A 1 73 ? -4.040 7.929 -11.061 1.00 86.06 73 GLU A C 1
ATOM 580 O O . GLU A 1 73 ? -3.240 7.678 -11.954 1.00 86.06 73 GLU A O 1
ATOM 585 N N . ASN A 1 74 ? -3.649 8.396 -9.873 1.00 89.69 74 ASN A N 1
ATOM 586 C CA . ASN A 1 74 ? -2.251 8.647 -9.503 1.00 89.69 74 ASN A CA 1
ATOM 587 C C . ASN A 1 74 ? -1.764 7.693 -8.406 1.00 89.69 74 ASN A C 1
ATOM 589 O O . ASN A 1 74 ? -0.564 7.578 -8.142 1.00 89.69 74 ASN A O 1
ATOM 593 N N . LYS A 1 75 ? -2.713 7.049 -7.727 1.00 94.94 75 LYS A N 1
ATOM 594 C CA . LYS A 1 75 ? -2.493 6.179 -6.584 1.00 94.94 75 LYS A CA 1
ATOM 595 C C . LYS A 1 75 ? -3.565 5.100 -6.576 1.00 94.94 75 LYS A C 1
ATOM 597 O O . LYS A 1 75 ? -4.747 5.407 -6.699 1.00 94.94 75 LYS A O 1
ATOM 602 N N . TRP A 1 76 ? -3.127 3.865 -6.390 1.00 96.69 76 TRP A N 1
ATOM 603 C CA . TRP A 1 76 ? -3.969 2.679 -6.293 1.00 96.69 76 TRP A CA 1
ATOM 604 C C . TRP A 1 76 ? -3.850 2.094 -4.900 1.00 96.69 76 TRP A C 1
ATOM 606 O O . TRP A 1 76 ? -2.785 2.191 -4.290 1.00 96.69 76 TRP A O 1
ATOM 616 N N . TYR A 1 77 ? -4.921 1.487 -4.403 1.00 97.69 77 TYR A N 1
ATOM 617 C CA . TYR A 1 77 ? -5.000 0.965 -3.046 1.00 97.69 77 TYR A CA 1
ATOM 618 C C . TYR A 1 77 ? -5.372 -0.512 -3.074 1.00 97.69 77 TYR A C 1
ATOM 620 O O . TYR A 1 77 ? -6.316 -0.904 -3.758 1.00 97.69 77 TYR A O 1
ATOM 628 N N . PHE A 1 78 ? -4.654 -1.315 -2.295 1.00 98.25 78 PHE A N 1
ATOM 629 C CA . PHE A 1 78 ? -4.825 -2.761 -2.261 1.00 98.25 78 PHE A CA 1
ATOM 630 C C . PHE A 1 78 ? -4.774 -3.295 -0.834 1.00 98.25 78 PHE A C 1
ATOM 632 O O . PHE A 1 78 ? -3.962 -2.840 -0.028 1.00 98.25 78 PHE A O 1
ATOM 639 N N . PHE A 1 79 ? -5.592 -4.297 -0.534 1.00 98.56 79 PHE A N 1
ATOM 640 C CA . PHE A 1 79 ? -5.355 -5.189 0.592 1.00 98.56 79 PHE A CA 1
ATOM 641 C C . PHE A 1 79 ? -4.375 -6.268 0.165 1.00 98.56 79 PHE A C 1
ATOM 643 O O . PHE A 1 79 ? -4.526 -6.861 -0.897 1.00 98.56 79 PHE A O 1
ATOM 650 N N . THR A 1 80 ? -3.389 -6.546 1.005 1.00 98.12 80 THR A N 1
ATOM 651 C CA . THR A 1 80 ? -2.469 -7.665 0.802 1.00 98.12 80 THR A CA 1
ATOM 652 C C . THR A 1 80 ? -2.280 -8.383 2.121 1.00 98.12 80 THR A C 1
ATOM 654 O O . THR A 1 80 ? -2.183 -7.752 3.176 1.00 98.12 80 THR A O 1
ATOM 657 N N . VAL A 1 81 ? -2.209 -9.708 2.079 1.00 97.19 81 VAL A N 1
ATOM 658 C CA . VAL A 1 81 ? -1.783 -10.485 3.241 1.00 97.19 81 VAL A CA 1
ATOM 659 C C . VAL A 1 81 ? -0.282 -10.284 3.419 1.00 97.19 81 VAL A C 1
ATOM 661 O O . VAL A 1 81 ? 0.481 -10.299 2.452 1.00 97.19 81 VAL A O 1
ATOM 664 N N . ARG A 1 82 ? 0.151 -10.048 4.658 1.00 94.81 82 ARG A N 1
ATOM 665 C CA . ARG A 1 82 ? 1.570 -9.926 4.992 1.00 94.81 82 ARG A CA 1
ATOM 666 C C . ARG A 1 82 ? 2.187 -11.308 5.068 1.00 94.81 82 ARG A C 1
ATOM 668 O O . ARG A 1 82 ? 1.754 -12.136 5.862 1.00 94.81 82 ARG A O 1
ATOM 675 N N . GLU A 1 83 ? 3.219 -11.546 4.283 1.00 92.00 83 GLU A N 1
ATOM 676 C CA . GLU A 1 83 ? 3.897 -12.836 4.243 1.00 92.00 83 GLU A CA 1
ATOM 677 C C . GLU A 1 83 ? 5.242 -12.777 4.973 1.00 92.00 83 GLU A C 1
ATOM 679 O O . GLU A 1 83 ? 5.928 -11.754 4.884 1.00 92.00 83 GLU A O 1
ATOM 684 N N . PRO A 1 84 ? 5.662 -13.855 5.651 1.00 90.69 84 PRO A N 1
ATOM 685 C CA . PRO A 1 84 ? 6.989 -13.925 6.244 1.00 90.69 84 PRO A CA 1
ATOM 686 C C . PRO A 1 84 ? 8.068 -13.985 5.158 1.00 90.69 84 PRO A C 1
ATOM 688 O O . PRO A 1 84 ? 7.905 -14.612 4.109 1.00 90.69 84 PRO A O 1
ATOM 691 N N . SER A 1 85 ? 9.202 -13.346 5.422 1.00 87.25 85 SER A N 1
ATOM 692 C CA . SER A 1 85 ? 10.403 -13.498 4.611 1.00 87.25 85 SER A CA 1
ATOM 693 C C . SER A 1 85 ? 10.855 -14.959 4.614 1.00 87.25 85 SER A C 1
ATOM 695 O O . SER A 1 85 ? 10.855 -15.620 5.648 1.00 87.25 85 SER A O 1
ATOM 697 N N . SER A 1 86 ? 11.322 -15.450 3.465 1.00 78.31 86 SER A N 1
ATOM 698 C CA . SER A 1 86 ? 11.895 -16.798 3.346 1.00 78.31 86 SER A CA 1
ATOM 699 C C . SER A 1 86 ? 13.289 -16.932 3.982 1.00 78.31 86 SER A C 1
ATOM 701 O O . SER A 1 86 ? 13.922 -17.978 3.864 1.00 78.31 86 SER A O 1
ATOM 703 N N . SER A 1 87 ? 13.827 -15.863 4.575 1.00 77.69 87 SER A N 1
ATOM 704 C CA . SER A 1 87 ? 15.027 -15.922 5.414 1.00 77.69 87 SER A CA 1
ATOM 705 C C . SER A 1 87 ? 14.669 -16.437 6.815 1.00 77.69 87 SER A C 1
ATOM 707 O O . SER A 1 87 ? 13.513 -16.388 7.215 1.00 77.69 87 SER A O 1
ATOM 709 N N . ASN A 1 88 ? 15.651 -16.874 7.611 1.00 58.62 88 ASN A N 1
ATOM 710 C CA . ASN A 1 88 ? 15.438 -17.375 8.987 1.00 58.62 88 ASN A CA 1
ATOM 711 C C . ASN A 1 88 ? 14.958 -16.298 9.998 1.00 58.62 88 ASN A C 1
ATOM 713 O O . ASN A 1 88 ? 15.192 -16.423 11.197 1.00 58.62 88 ASN A O 1
ATOM 717 N N . LYS A 1 89 ? 14.350 -15.204 9.529 1.00 74.00 89 LYS A N 1
ATOM 718 C CA . LYS A 1 89 ? 13.792 -14.110 10.325 1.00 74.00 89 LYS A CA 1
ATOM 719 C C . LYS A 1 89 ? 12.293 -14.032 10.054 1.00 74.00 89 LYS A C 1
ATOM 721 O O . LYS A 1 89 ? 11.843 -13.209 9.265 1.00 74.00 89 LYS A O 1
ATOM 726 N N . GLU A 1 90 ? 11.539 -14.893 10.725 1.00 67.12 90 GLU A N 1
ATOM 727 C CA . GLU A 1 90 ? 10.080 -15.013 10.583 1.00 67.12 90 GLU A CA 1
ATOM 728 C C . GLU A 1 90 ? 9.326 -13.701 10.894 1.00 67.12 90 GLU A C 1
ATOM 730 O O . GLU A 1 90 ? 8.219 -13.473 10.413 1.00 67.12 90 GLU A O 1
ATOM 735 N N . GLU A 1 91 ? 9.954 -12.790 11.644 1.00 75.44 91 GLU A N 1
ATOM 736 C CA . GLU A 1 91 ? 9.406 -11.470 11.977 1.00 75.44 91 GLU A CA 1
ATOM 737 C C . GLU A 1 91 ? 9.534 -10.429 10.846 1.00 75.44 91 GLU A C 1
ATOM 739 O O . GLU A 1 91 ? 8.900 -9.371 10.904 1.00 75.44 91 GLU A O 1
ATOM 744 N N . GLU A 1 92 ? 10.346 -10.688 9.815 1.00 84.00 92 GLU A N 1
ATOM 745 C CA . GLU A 1 92 ? 10.541 -9.752 8.706 1.00 84.00 92 GLU A CA 1
ATOM 746 C C . GLU A 1 92 ? 9.539 -10.030 7.572 1.00 84.00 92 GLU A C 1
ATOM 748 O O . GLU A 1 92 ? 9.434 -11.174 7.131 1.00 84.00 92 GLU A O 1
ATOM 753 N N . PRO A 1 93 ? 8.818 -9.017 7.050 1.00 88.44 93 PRO A N 1
ATOM 754 C CA . PRO A 1 93 ? 7.913 -9.222 5.925 1.00 88.44 93 PRO A CA 1
ATOM 755 C C . PRO A 1 93 ? 8.679 -9.534 4.635 1.00 88.44 93 PRO A C 1
ATOM 757 O O . PRO A 1 93 ? 9.727 -8.942 4.354 1.00 88.44 93 PRO A O 1
ATOM 760 N N . ASN A 1 94 ? 8.110 -10.409 3.809 1.00 89.81 94 ASN A N 1
ATOM 761 C CA . ASN A 1 94 ? 8.589 -10.657 2.462 1.00 89.81 94 ASN A CA 1
ATOM 762 C C . ASN A 1 94 ? 8.473 -9.382 1.622 1.00 89.81 94 ASN A C 1
ATOM 764 O O . ASN A 1 94 ? 7.465 -8.679 1.623 1.00 89.81 94 ASN A O 1
ATOM 768 N N . ARG A 1 95 ? 9.544 -9.089 0.895 1.00 93.38 95 ARG A N 1
ATOM 769 C CA . ARG A 1 95 ? 9.666 -7.916 0.025 1.00 93.38 95 ARG A CA 1
ATOM 770 C C . ARG A 1 95 ? 10.066 -8.284 -1.394 1.00 93.38 95 ARG A C 1
ATOM 772 O O . ARG A 1 95 ? 10.143 -7.408 -2.252 1.00 93.38 95 ARG A O 1
ATOM 779 N N . LYS A 1 96 ? 10.350 -9.561 -1.648 1.00 96.00 96 LYS A N 1
ATOM 780 C CA . LYS A 1 96 ? 10.822 -10.027 -2.944 1.00 96.00 96 LYS A CA 1
ATOM 781 C C . LYS A 1 96 ? 9.644 -10.150 -3.903 1.00 96.00 96 LYS A C 1
ATOM 783 O O . LYS A 1 96 ? 8.657 -10.808 -3.592 1.00 96.00 96 LYS A O 1
ATOM 788 N N . VAL A 1 97 ? 9.791 -9.555 -5.079 1.00 96.81 97 VAL A N 1
ATOM 789 C CA . VAL A 1 97 ? 8.832 -9.705 -6.175 1.00 96.81 97 VAL A CA 1
ATOM 790 C C . VAL A 1 97 ? 8.956 -11.124 -6.734 1.00 96.81 97 VAL A C 1
ATOM 792 O O . VAL A 1 97 ? 10.066 -11.612 -6.959 1.00 96.81 97 VAL A O 1
ATOM 795 N N . ARG A 1 98 ? 7.822 -11.798 -6.923 1.00 96.12 98 ARG A N 1
ATOM 796 C CA . ARG A 1 98 ? 7.699 -13.202 -7.342 1.00 96.12 98 ARG A CA 1
ATOM 797 C C . ARG A 1 98 ? 7.327 -13.381 -8.813 1.00 96.12 98 ARG A C 1
ATOM 799 O O . ARG A 1 98 ? 7.039 -14.492 -9.243 1.00 96.12 98 ARG A O 1
ATOM 806 N N . VAL A 1 99 ? 7.389 -12.314 -9.602 1.00 96.50 99 VAL A N 1
ATOM 807 C CA . VAL A 1 99 ? 7.173 -12.394 -11.049 1.00 96.50 99 VAL A CA 1
ATOM 808 C C . VAL A 1 99 ? 8.312 -13.201 -11.703 1.00 96.50 99 VAL A C 1
ATOM 810 O O . VAL A 1 99 ? 9.485 -12.839 -11.541 1.00 96.50 99 VAL A O 1
ATOM 813 N N . PRO A 1 100 ? 8.016 -14.284 -12.451 1.00 96.44 100 PRO A N 1
ATOM 814 C CA . PRO A 1 100 ? 9.035 -15.075 -13.135 1.00 96.44 100 PRO A CA 1
ATOM 815 C C . PRO A 1 100 ? 9.892 -14.230 -14.082 1.00 96.44 100 PRO A C 1
ATOM 817 O O . PRO A 1 100 ? 9.386 -13.421 -14.851 1.00 96.44 100 PRO A O 1
ATOM 820 N N . GLY A 1 101 ? 11.212 -14.418 -14.030 1.00 95.12 101 GLY A N 1
ATOM 821 C CA . GLY A 1 101 ? 12.159 -13.674 -14.870 1.00 95.12 101 GLY A CA 1
ATOM 822 C C . GLY A 1 101 ? 12.465 -12.246 -14.401 1.00 95.12 101 GLY A C 1
ATOM 823 O O . GLY A 1 101 ? 13.412 -11.645 -14.904 1.00 95.12 101 GLY A O 1
ATOM 824 N N . VAL A 1 102 ? 11.755 -11.721 -13.397 1.00 96.44 102 VAL A N 1
ATOM 825 C CA . VAL A 1 102 ? 11.990 -10.380 -12.847 1.00 96.44 102 VAL A CA 1
ATOM 826 C C . VAL A 1 102 ? 12.875 -10.464 -11.604 1.00 96.44 102 VAL A C 1
ATOM 828 O O . VAL A 1 102 ? 12.622 -11.233 -10.677 1.00 96.44 102 VAL A O 1
ATOM 831 N N . LYS A 1 103 ? 13.927 -9.642 -11.556 1.00 97.31 103 LYS A N 1
ATOM 832 C CA . LYS A 1 103 ? 14.768 -9.469 -10.362 1.00 97.31 103 LYS A CA 1
ATOM 833 C C . LYS A 1 103 ? 14.445 -8.125 -9.719 1.00 97.31 103 LYS A C 1
ATOM 835 O O . LYS A 1 103 ? 15.059 -7.117 -10.058 1.00 97.31 103 LYS A O 1
ATOM 840 N N . ALA A 1 104 ? 13.486 -8.125 -8.797 1.00 97.44 104 ALA A N 1
ATOM 841 C CA . ALA A 1 104 ? 13.047 -6.916 -8.110 1.00 97.44 104 ALA A CA 1
ATOM 842 C C . ALA A 1 104 ? 12.681 -7.154 -6.635 1.00 97.44 104 ALA A C 1
ATOM 844 O O . ALA A 1 104 ? 12.423 -8.281 -6.201 1.00 97.44 104 ALA A O 1
ATOM 845 N N . THR A 1 105 ? 12.684 -6.079 -5.849 1.00 97.25 105 THR A N 1
ATOM 846 C CA . THR A 1 105 ? 12.344 -6.084 -4.422 1.00 97.25 105 THR A CA 1
ATOM 847 C C . THR A 1 105 ? 11.755 -4.747 -3.983 1.00 97.25 105 THR A C 1
ATOM 849 O O . THR A 1 105 ? 12.088 -3.694 -4.524 1.00 97.25 105 THR A O 1
ATOM 852 N N . TRP A 1 106 ? 10.911 -4.773 -2.960 1.00 97.56 106 TRP A N 1
ATOM 853 C CA . TRP A 1 106 ? 10.415 -3.587 -2.274 1.00 97.56 106 TRP A CA 1
ATOM 854 C C . TRP A 1 106 ? 11.325 -3.240 -1.098 1.00 97.56 106 TRP A C 1
ATOM 856 O O . TRP A 1 106 ? 11.271 -3.860 -0.040 1.00 97.56 106 TRP A O 1
ATOM 866 N N . LYS A 1 107 ? 12.171 -2.222 -1.241 1.00 95.62 107 LYS A N 1
ATOM 867 C CA . LYS A 1 107 ? 13.093 -1.808 -0.179 1.00 95.62 107 LYS A CA 1
ATOM 868 C C . LYS A 1 107 ? 12.447 -0.766 0.726 1.00 95.62 107 LYS A C 1
ATOM 870 O O . LYS A 1 107 ? 12.098 0.317 0.267 1.00 95.62 107 LYS A O 1
ATOM 875 N N . ALA A 1 108 ? 12.335 -1.062 2.021 1.00 94.62 108 ALA A N 1
ATOM 876 C CA . ALA A 1 108 ? 11.887 -0.076 3.002 1.00 94.62 108 ALA A CA 1
ATOM 877 C C . ALA A 1 108 ? 12.813 1.150 3.026 1.00 94.62 108 ALA A C 1
ATOM 879 O O . ALA A 1 108 ? 14.037 1.018 2.986 1.00 94.62 108 ALA A O 1
ATOM 880 N N . THR A 1 109 ? 12.214 2.332 3.126 1.00 92.94 109 THR A N 1
ATOM 881 C CA . THR A 1 109 ? 12.912 3.611 3.245 1.00 92.94 109 THR A CA 1
ATOM 882 C C . THR A 1 109 ? 12.344 4.419 4.410 1.00 92.94 109 THR A C 1
ATOM 884 O O . THR A 1 109 ? 11.147 4.356 4.700 1.00 92.94 109 THR A O 1
ATOM 887 N N . GLY A 1 110 ? 13.216 5.164 5.091 1.00 89.62 110 GLY A N 1
ATOM 888 C CA . GLY A 1 110 ? 12.861 5.962 6.262 1.00 89.62 110 GLY A CA 1
ATOM 889 C C . GLY A 1 110 ? 12.400 5.148 7.478 1.00 89.62 110 GLY A C 1
ATOM 890 O O . GLY A 1 110 ? 12.521 3.920 7.544 1.00 89.62 110 GLY A O 1
ATOM 891 N N . SER A 1 111 ? 11.875 5.872 8.464 1.00 92.31 111 SER A N 1
ATOM 892 C CA . SER A 1 111 ? 11.317 5.313 9.696 1.00 92.31 111 SER A CA 1
ATOM 893 C C . SER A 1 111 ? 9.834 4.977 9.537 1.00 92.31 111 SER A C 1
ATOM 895 O O . SER A 1 111 ? 9.137 5.535 8.691 1.00 92.31 111 SER A O 1
ATOM 897 N N . VAL A 1 112 ? 9.335 4.076 10.384 1.00 96.00 112 VAL A N 1
ATOM 898 C CA . VAL A 1 112 ? 7.890 3.846 10.519 1.00 96.00 112 VAL A CA 1
ATOM 899 C C . VAL A 1 112 ? 7.248 5.085 11.127 1.00 96.00 112 VAL A C 1
ATOM 901 O O . VAL A 1 112 ? 7.658 5.512 12.204 1.00 96.00 112 VAL A O 1
ATOM 904 N N . ALA A 1 113 ? 6.235 5.632 10.463 1.00 97.06 113 ALA A N 1
ATOM 905 C CA . ALA A 1 113 ? 5.467 6.761 10.964 1.00 97.06 113 ALA A CA 1
ATOM 906 C C . ALA A 1 113 ? 4.232 6.258 11.738 1.00 97.06 113 ALA A C 1
ATOM 908 O O . ALA A 1 113 ? 3.466 5.457 11.191 1.00 97.06 113 ALA A O 1
ATOM 909 N N . PRO A 1 114 ? 4.015 6.684 12.996 1.00 97.31 114 PRO A N 1
ATOM 910 C CA . PRO A 1 114 ? 2.785 6.382 13.720 1.00 97.31 114 PRO A CA 1
ATOM 911 C C . PRO A 1 114 ? 1.618 7.213 13.168 1.00 97.31 114 PRO A C 1
ATOM 913 O O . PRO A 1 114 ? 1.777 8.394 12.867 1.00 97.31 114 PRO A O 1
ATOM 916 N N . ILE A 1 115 ? 0.435 6.607 13.072 1.00 97.12 115 ILE A N 1
ATOM 917 C CA . ILE A 1 115 ? -0.802 7.280 12.659 1.00 97.12 115 ILE A CA 1
ATOM 918 C C . ILE A 1 115 ? -1.667 7.473 13.902 1.00 97.12 115 ILE A C 1
ATOM 920 O O . ILE A 1 115 ? -2.076 6.497 14.536 1.00 97.12 115 ILE A O 1
ATOM 924 N N . ALA A 1 116 ? -1.935 8.730 14.250 1.00 94.31 116 ALA A N 1
ATOM 925 C CA . ALA A 1 116 ? -2.770 9.113 15.383 1.00 94.31 116 ALA A CA 1
ATOM 926 C C . ALA A 1 116 ? -4.201 9.451 14.951 1.00 94.31 116 ALA A C 1
ATOM 928 O O . ALA A 1 116 ? -4.398 10.026 13.881 1.00 94.31 116 ALA A O 1
ATOM 929 N N . ALA A 1 117 ? -5.174 9.163 15.813 1.00 88.12 117 ALA A N 1
ATOM 930 C CA . ALA A 1 117 ? -6.539 9.674 15.745 1.00 88.12 117 ALA A CA 1
ATOM 931 C C . ALA A 1 117 ? -6.819 10.584 16.951 1.00 88.12 117 ALA A C 1
ATOM 933 O O . ALA A 1 117 ? -6.308 10.339 18.048 1.00 88.12 117 ALA A O 1
ATOM 934 N N . ALA A 1 118 ? -7.623 11.629 16.744 1.00 80.44 118 ALA A N 1
ATOM 935 C CA . ALA A 1 118 ? -8.138 12.435 17.845 1.00 80.44 118 ALA A CA 1
ATOM 936 C C . ALA A 1 118 ? -9.167 11.614 18.630 1.00 80.44 118 ALA A C 1
ATOM 938 O O . ALA A 1 118 ? -9.979 10.893 18.041 1.00 80.44 118 ALA A O 1
ATOM 939 N N . ARG A 1 119 ? -9.139 11.705 19.959 1.00 67.81 119 ARG A N 1
ATOM 940 C CA . ARG A 1 119 ? -10.183 11.115 20.795 1.00 67.81 119 ARG A CA 1
ATOM 941 C C . ARG A 1 119 ? -11.465 11.929 20.602 1.00 67.81 119 ARG A C 1
ATOM 943 O O . ARG A 1 119 ? -11.434 13.153 20.697 1.00 67.81 119 ARG A O 1
ATOM 950 N N . ALA A 1 120 ? -12.589 11.268 20.319 1.00 61.84 120 ALA A N 1
ATOM 951 C CA . ALA A 1 120 ? -13.879 11.951 20.305 1.00 61.84 120 ALA A CA 1
ATOM 952 C C . ALA A 1 120 ? -14.126 12.541 21.700 1.00 61.84 120 ALA A C 1
ATOM 954 O O . ALA A 1 120 ? -14.051 11.812 22.694 1.00 61.84 120 ALA A O 1
ATOM 955 N N . LYS A 1 121 ? -14.390 13.851 21.775 1.00 59.50 121 LYS A N 1
ATOM 956 C CA . LYS A 1 121 ? -14.825 14.489 23.019 1.00 59.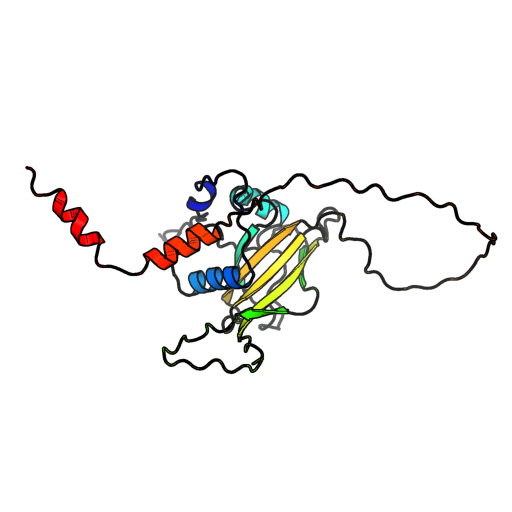50 121 LYS A CA 1
ATOM 957 C C . LYS A 1 121 ? -16.154 13.840 23.382 1.00 59.50 121 LYS A C 1
ATOM 959 O O . LYS A 1 121 ? -17.132 14.002 22.657 1.00 59.50 121 LYS A O 1
ATOM 964 N N . GLN A 1 122 ? -16.168 13.045 24.449 1.00 56.78 122 GLN A N 1
ATOM 965 C CA . GLN A 1 122 ? -17.425 12.647 25.065 1.00 56.78 122 GLN A CA 1
ATOM 966 C C . GLN A 1 122 ? -18.069 13.947 25.528 1.00 56.78 122 GLN A C 1
ATOM 968 O O . GLN A 1 122 ? -17.560 14.613 26.426 1.00 56.78 122 GLN A O 1
ATOM 973 N N . GLN A 1 123 ? -19.106 14.364 24.812 1.00 51.97 123 GLN A N 1
ATOM 974 C CA . GLN A 1 123 ? -19.903 15.519 25.170 1.00 51.97 123 GLN A CA 1
ATOM 975 C C . GLN A 1 123 ? -20.750 15.073 26.361 1.00 51.97 123 GLN A C 1
ATOM 977 O O . GLN A 1 123 ? -21.840 14.538 26.196 1.00 51.97 123 GLN A O 1
ATOM 982 N N . ASP A 1 124 ? -20.168 15.157 27.554 1.00 56.25 124 ASP A N 1
ATOM 983 C CA . ASP A 1 124 ? -20.927 15.041 28.789 1.00 56.25 124 ASP A CA 1
ATOM 984 C C . ASP A 1 124 ? -21.821 16.285 28.888 1.00 56.25 124 ASP A C 1
ATOM 986 O O . ASP A 1 124 ? -21.350 17.416 28.742 1.00 56.25 124 ASP A O 1
ATOM 990 N N . ASP A 1 125 ? -23.119 16.074 29.077 1.00 60.59 125 ASP A N 1
ATOM 991 C CA . ASP A 1 125 ? -24.202 17.073 29.054 1.00 60.59 125 ASP A CA 1
ATOM 992 C C . ASP A 1 125 ? -24.165 18.035 30.272 1.00 60.59 125 ASP A C 1
ATOM 994 O O . ASP A 1 125 ? -25.128 18.724 30.599 1.00 60.59 125 ASP A O 1
ATOM 998 N N . GLY A 1 126 ? -23.040 18.097 30.989 1.00 56.56 126 GLY A N 1
ATOM 999 C CA . GLY A 1 126 ? -22.863 18.844 32.233 1.00 56.56 126 GLY A CA 1
ATOM 1000 C C . GLY A 1 126 ? -21.806 19.935 32.110 1.00 56.56 126 GLY A C 1
ATOM 1001 O O . GLY A 1 126 ? -20.652 19.739 32.477 1.00 56.56 126 GLY A O 1
ATOM 1002 N N . GLY A 1 127 ? -22.200 21.099 31.594 1.00 63.62 127 GLY A N 1
ATOM 1003 C CA . GLY A 1 127 ? -21.302 22.192 31.229 1.00 63.62 127 GLY A CA 1
ATOM 1004 C C . GLY A 1 127 ? -20.333 22.702 32.309 1.00 63.62 127 GLY A C 1
ATOM 1005 O O . GLY A 1 127 ? -20.723 23.050 33.423 1.00 63.62 127 GLY A O 1
ATOM 1006 N N . LYS A 1 128 ? -19.078 22.900 31.887 1.00 51.03 128 LYS A N 1
ATOM 1007 C CA . LYS A 1 128 ? -18.201 24.007 32.304 1.00 51.03 128 LYS A CA 1
ATOM 1008 C C . LYS A 1 128 ? -17.096 24.204 31.250 1.00 51.03 128 LYS A C 1
ATOM 1010 O O . LYS A 1 128 ? -16.466 23.217 30.881 1.00 51.03 128 LYS A O 1
ATOM 1015 N N . PRO A 1 129 ? -16.824 25.426 30.757 1.00 52.81 129 PRO A N 1
ATOM 1016 C CA . PRO A 1 129 ? -15.653 25.660 29.925 1.00 52.81 129 PRO A CA 1
ATOM 1017 C C . PRO A 1 129 ? -14.442 25.772 30.853 1.00 52.81 129 PRO A C 1
ATOM 1019 O O . PRO A 1 129 ? -14.298 26.756 31.578 1.00 52.81 129 PRO A O 1
ATOM 1022 N N . ALA A 1 130 ? -13.610 24.735 30.889 1.00 51.53 130 ALA A N 1
ATOM 1023 C CA . ALA A 1 130 ? -12.263 24.862 31.421 1.00 51.53 130 ALA A CA 1
ATOM 1024 C C . ALA A 1 130 ? -11.373 25.366 30.281 1.00 51.53 130 ALA A C 1
ATOM 1026 O O . ALA A 1 130 ? -11.140 24.665 29.298 1.00 51.53 130 ALA A O 1
ATOM 1027 N N . GLU A 1 131 ? -10.945 26.620 30.396 1.00 57.19 131 GLU A N 1
ATOM 1028 C CA . GLU A 1 131 ? -9.843 27.197 29.632 1.00 57.19 131 GLU A CA 1
ATOM 1029 C C . GLU A 1 131 ? -8.534 26.557 30.112 1.00 57.19 131 GLU A C 1
ATOM 1031 O O . GLU A 1 131 ? -7.760 27.161 30.844 1.00 57.19 131 GLU A O 1
ATOM 1036 N N . GLU A 1 132 ? -8.306 25.303 29.740 1.00 57.31 132 GLU A N 1
ATOM 1037 C CA . GLU A 1 132 ? -6.994 24.673 29.811 1.00 57.31 132 GLU A CA 1
ATOM 1038 C C . GLU A 1 132 ? -6.755 24.018 28.451 1.00 57.31 132 GLU A C 1
ATOM 1040 O O . GLU A 1 132 ? -7.587 23.254 27.957 1.00 57.31 132 GLU A O 1
ATOM 1045 N N . GLU A 1 133 ? -5.652 24.386 27.796 1.00 58.19 133 GLU A N 1
ATOM 1046 C CA . GLU A 1 133 ? -5.161 23.724 26.588 1.00 58.19 133 GLU A CA 1
ATOM 1047 C C . GLU A 1 133 ? -4.709 22.304 26.969 1.00 58.19 133 GLU A C 1
ATOM 1049 O O . GLU A 1 133 ? -3.518 22.014 27.043 1.00 58.19 133 GLU A O 1
ATOM 1054 N N . GLU A 1 134 ? -5.649 21.410 27.286 1.00 60.09 134 GLU A N 1
ATOM 1055 C CA . GLU A 1 134 ? -5.348 19.989 27.394 1.00 60.09 134 GLU A CA 1
ATOM 1056 C C . GLU A 1 134 ? -4.881 19.535 26.008 1.00 60.09 134 GLU A C 1
ATOM 1058 O O . GLU A 1 134 ? -5.657 19.540 25.046 1.00 60.09 134 GLU A O 1
ATOM 1063 N N . GLU A 1 135 ? -3.590 19.202 25.883 1.00 62.88 135 GLU A N 1
ATOM 1064 C CA . GLU A 1 135 ? -3.045 18.563 24.687 1.00 62.88 135 GLU A CA 1
ATOM 1065 C C . GLU A 1 135 ? -3.925 17.354 24.365 1.00 62.88 135 GLU A C 1
ATOM 1067 O O . GLU A 1 135 ? -3.892 16.350 25.076 1.00 62.88 135 GLU A O 1
ATOM 1072 N N . GLU A 1 136 ? -4.747 17.465 23.316 1.00 65.62 136 GLU A N 1
ATOM 1073 C CA . GLU A 1 136 ? -5.663 16.402 22.915 1.00 65.62 136 GLU A CA 1
ATOM 1074 C C . GLU A 1 136 ? -4.881 15.086 22.794 1.00 65.62 136 GLU A C 1
ATOM 1076 O O . GLU A 1 136 ? -4.020 14.942 21.919 1.00 65.62 136 GLU A O 1
ATOM 1081 N N . GLU A 1 137 ? -5.161 14.133 23.693 1.00 72.38 137 GLU A N 1
ATOM 1082 C CA . GLU A 1 137 ? -4.437 12.866 23.756 1.00 72.38 137 GLU A CA 1
ATOM 1083 C C . GLU A 1 137 ? -4.650 12.099 22.443 1.00 72.38 137 GLU A C 1
ATOM 1085 O O . GLU A 1 137 ? -5.707 11.523 22.162 1.00 72.38 137 GLU A O 1
ATOM 1090 N N . LYS A 1 138 ? -3.623 12.124 21.597 1.00 82.00 138 LYS A N 1
ATOM 1091 C CA . LYS A 1 138 ? -3.608 11.470 20.292 1.00 82.00 138 LYS A CA 1
ATOM 1092 C C . LYS A 1 138 ? -3.422 9.967 20.469 1.00 82.00 138 LYS A C 1
ATOM 1094 O O . LYS A 1 138 ? -2.340 9.496 20.816 1.00 82.00 138 LYS A O 1
ATOM 1099 N N . VAL A 1 139 ? -4.453 9.188 20.151 1.00 91.19 139 VAL A N 1
ATOM 1100 C CA . VAL A 1 139 ? -4.388 7.724 20.224 1.00 91.19 139 VAL A CA 1
ATOM 1101 C C . VAL A 1 139 ? -3.770 7.181 18.939 1.00 91.19 139 VAL A C 1
ATOM 1103 O O . VAL A 1 139 ? -4.316 7.361 17.851 1.00 91.19 139 VAL A O 1
ATOM 1106 N N . ILE A 1 140 ? -2.644 6.471 19.044 1.00 95.69 140 ILE A N 1
ATOM 1107 C CA . ILE A 1 140 ? -2.061 5.770 17.892 1.00 95.69 140 ILE A CA 1
ATOM 1108 C C . ILE A 1 140 ? -2.979 4.618 17.480 1.00 95.69 140 ILE A C 1
ATOM 1110 O O . ILE A 1 140 ? -3.238 3.713 18.278 1.00 95.69 140 ILE A O 1
ATOM 1114 N N . VAL A 1 141 ? -3.433 4.646 16.228 1.00 96.81 141 VAL A N 1
ATOM 1115 C CA . VAL A 1 141 ? -4.368 3.676 15.632 1.00 96.81 141 VAL A CA 1
ATOM 1116 C C . VAL A 1 141 ? -3.705 2.751 14.611 1.00 96.81 141 VAL A C 1
ATOM 1118 O O . VAL A 1 141 ? -4.245 1.692 14.298 1.00 96.81 141 VAL A O 1
ATOM 1121 N N . GLY A 1 142 ? -2.507 3.088 14.136 1.00 98.06 142 GLY A N 1
ATOM 1122 C CA . GLY A 1 142 ? -1.748 2.251 13.213 1.00 98.06 142 GLY A CA 1
ATOM 1123 C C . GLY A 1 142 ? -0.401 2.857 12.856 1.00 98.06 142 GLY A C 1
ATOM 1124 O O . GLY A 1 142 ? 0.069 3.795 13.504 1.00 98.06 142 GLY A O 1
ATOM 1125 N N . THR A 1 143 ? 0.228 2.308 11.826 1.00 98.25 143 THR A N 1
ATOM 1126 C CA . THR A 1 143 ? 1.517 2.774 11.321 1.00 98.25 143 THR A CA 1
ATOM 1127 C C . THR A 1 143 ? 1.547 2.816 9.802 1.00 98.25 143 THR A C 1
ATOM 1129 O O . THR A 1 143 ? 0.779 2.126 9.133 1.00 98.25 143 THR A O 1
ATOM 1132 N N . LYS A 1 144 ? 2.464 3.625 9.271 1.00 98.12 144 LYS A N 1
ATOM 1133 C CA . LYS A 1 144 ? 2.801 3.709 7.854 1.00 98.12 144 LYS A CA 1
ATOM 1134 C C . LYS A 1 144 ? 4.289 3.477 7.647 1.00 98.12 144 LYS A C 1
ATOM 1136 O O . LYS A 1 144 ? 5.121 4.026 8.373 1.00 98.12 144 LYS A O 1
ATOM 1141 N N . ARG A 1 145 ? 4.636 2.730 6.605 1.00 97.31 145 ARG A N 1
ATOM 1142 C CA . ARG A 1 145 ? 6.008 2.559 6.124 1.00 97.31 145 ARG A CA 1
ATOM 1143 C C . ARG A 1 145 ? 6.060 2.790 4.619 1.00 97.31 145 ARG A C 1
ATOM 1145 O O . ARG A 1 145 ? 5.182 2.344 3.894 1.00 97.31 145 ARG A O 1
ATOM 1152 N N . VAL A 1 146 ? 7.101 3.468 4.145 1.00 97.44 146 VAL A N 1
ATOM 1153 C CA . VAL A 1 146 ? 7.338 3.664 2.710 1.00 97.44 146 VAL A CA 1
ATOM 1154 C C . VAL A 1 146 ? 8.342 2.625 2.218 1.00 97.44 146 VAL A C 1
ATOM 1156 O O . VAL A 1 146 ? 9.353 2.362 2.871 1.00 97.44 146 VAL A O 1
ATOM 1159 N N . LEU A 1 147 ? 8.068 2.035 1.060 1.00 98.00 147 LEU A N 1
ATOM 1160 C CA . LEU A 1 147 ? 8.958 1.136 0.343 1.00 98.00 147 LEU A CA 1
ATOM 1161 C C . LEU A 1 147 ? 9.153 1.650 -1.083 1.00 98.00 147 LEU A C 1
ATOM 1163 O O . LEU A 1 147 ? 8.235 2.201 -1.685 1.00 98.00 147 LEU A O 1
ATOM 1167 N N . ILE A 1 148 ? 10.352 1.465 -1.622 1.00 98.00 148 ILE A N 1
ATOM 1168 C CA . ILE A 1 148 ? 10.711 1.820 -2.993 1.00 98.00 148 ILE A CA 1
ATOM 1169 C C . ILE A 1 148 ? 10.932 0.539 -3.782 1.00 98.00 148 ILE A C 1
ATOM 1171 O O . ILE A 1 148 ? 11.610 -0.375 -3.310 1.00 98.00 148 ILE A O 1
ATOM 1175 N N . TYR A 1 149 ? 10.357 0.481 -4.977 1.00 98.06 149 TYR A N 1
ATOM 1176 C CA . TYR A 1 149 ? 10.579 -0.617 -5.903 1.00 98.06 149 TYR A CA 1
ATOM 1177 C C . TYR A 1 149 ? 11.993 -0.530 -6.468 1.00 98.06 149 TYR A C 1
ATOM 1179 O O . TYR A 1 149 ? 12.357 0.479 -7.072 1.00 98.06 149 TYR A O 1
ATOM 1187 N N . GLN A 1 150 ? 12.784 -1.575 -6.261 1.00 97.81 150 GLN A N 1
ATOM 1188 C CA . GLN A 1 150 ? 14.102 -1.720 -6.858 1.00 97.81 150 GLN A CA 1
ATOM 1189 C C . GLN A 1 150 ? 14.078 -2.867 -7.856 1.00 97.81 150 GLN A C 1
ATOM 1191 O O . GLN A 1 150 ? 13.617 -3.954 -7.511 1.00 97.81 150 GLN A O 1
ATOM 1196 N N . SER A 1 151 ? 14.582 -2.647 -9.064 1.00 96.75 151 SER A N 1
ATOM 1197 C CA . SER A 1 151 ? 14.577 -3.621 -10.154 1.00 96.75 151 SER A CA 1
ATOM 1198 C C . SER A 1 151 ? 15.924 -3.654 -10.855 1.00 96.75 151 SER A C 1
ATOM 1200 O O . SER A 1 151 ? 16.633 -2.657 -10.924 1.00 96.75 151 SER A O 1
ATOM 1202 N N . SER A 1 152 ? 16.279 -4.804 -11.423 1.00 96.19 152 SER A N 1
ATOM 1203 C CA . SER A 1 152 ? 17.410 -4.882 -12.353 1.00 96.19 152 SER A CA 1
ATOM 1204 C C . SER A 1 152 ? 17.142 -4.165 -13.678 1.00 96.19 152 SER A C 1
ATOM 1206 O O . SER A 1 152 ? 18.080 -3.895 -14.421 1.00 96.19 152 SER A O 1
ATOM 1208 N N . ASP A 1 153 ? 15.872 -3.917 -13.996 1.00 94.38 153 ASP A N 1
ATOM 1209 C CA . ASP A 1 153 ? 15.481 -3.085 -15.127 1.00 94.38 153 ASP A CA 1
ATOM 1210 C C . ASP A 1 153 ? 15.658 -1.606 -14.761 1.00 94.38 153 ASP A C 1
ATOM 1212 O O . ASP A 1 153 ? 14.896 -1.061 -13.959 1.00 94.38 153 ASP A O 1
ATOM 1216 N N . ALA A 1 154 ? 16.669 -0.967 -15.353 1.00 92.75 154 ALA A N 1
ATOM 1217 C CA . ALA A 1 154 ? 17.009 0.430 -15.102 1.00 92.75 154 ALA A CA 1
ATOM 1218 C C . ALA A 1 154 ? 15.890 1.404 -15.508 1.00 92.75 154 ALA A C 1
ATOM 1220 O O . ALA A 1 154 ? 15.839 2.523 -14.996 1.00 92.75 154 ALA A O 1
ATOM 1221 N N . GLU A 1 155 ? 14.986 1.000 -16.405 1.00 91.81 155 GLU A N 1
ATOM 1222 C CA . GLU A 1 155 ? 13.841 1.827 -16.770 1.00 91.81 155 GLU A CA 1
ATOM 1223 C C . GLU A 1 155 ? 12.734 1.791 -15.719 1.00 91.81 155 GLU A C 1
ATOM 1225 O O . GLU A 1 155 ? 11.915 2.701 -15.699 1.00 91.81 155 GLU A O 1
ATOM 1230 N N . GLU A 1 156 ? 12.712 0.823 -14.808 1.00 93.00 156 GLU A N 1
ATOM 1231 C CA . GLU A 1 156 ? 11.683 0.716 -13.763 1.00 93.00 156 GLU A CA 1
ATOM 1232 C C . GLU A 1 156 ? 12.244 0.900 -12.345 1.00 93.00 156 GLU A C 1
ATOM 1234 O O . GLU A 1 156 ? 11.488 1.164 -11.402 1.00 93.00 156 GLU A O 1
ATOM 1239 N N . ASP A 1 157 ? 13.566 0.801 -12.182 1.00 95.81 157 ASP A N 1
ATOM 1240 C CA . ASP A 1 157 ? 14.249 0.951 -10.901 1.00 95.81 157 ASP A CA 1
ATOM 1241 C C . ASP A 1 157 ? 13.964 2.313 -10.252 1.00 95.81 157 ASP A C 1
ATOM 1243 O O . ASP A 1 157 ? 14.090 3.377 -10.860 1.00 95.81 157 ASP A O 1
ATOM 1247 N N . GLY A 1 158 ? 13.526 2.286 -8.993 1.00 95.44 158 GLY A N 1
ATOM 1248 C CA . GLY A 1 158 ? 13.283 3.483 -8.194 1.00 95.44 158 GLY A CA 1
ATOM 1249 C C . GLY A 1 158 ? 12.076 4.330 -8.611 1.00 95.44 158 GLY A C 1
ATOM 1250 O O . GLY A 1 158 ? 11.796 5.324 -7.937 1.00 95.44 158 GLY A O 1
ATOM 1251 N N . LYS A 1 159 ? 11.334 3.963 -9.667 1.00 96.31 159 LYS A N 1
ATOM 1252 C CA . LYS A 1 159 ? 10.202 4.758 -10.183 1.00 96.31 159 LYS A CA 1
ATOM 1253 C C . LYS A 1 159 ? 8.897 4.563 -9.424 1.00 96.31 159 LYS A C 1
ATOM 1255 O O . LYS A 1 159 ? 7.982 5.364 -9.591 1.00 96.31 159 LYS A O 1
ATOM 1260 N N . TRP A 1 160 ? 8.797 3.541 -8.584 1.00 98.00 160 TRP A N 1
ATOM 1261 C CA . TRP A 1 160 ? 7.568 3.217 -7.862 1.00 98.00 160 TRP A CA 1
ATOM 1262 C C . TRP A 1 160 ? 7.776 3.247 -6.356 1.00 98.00 160 TRP A C 1
ATOM 1264 O O . TRP A 1 160 ? 8.827 2.857 -5.842 1.00 98.00 160 TRP A O 1
ATOM 1274 N N . SER A 1 161 ? 6.741 3.687 -5.644 1.00 97.88 161 SER A N 1
ATOM 1275 C CA . SER A 1 161 ? 6.685 3.614 -4.188 1.00 97.88 161 SER A CA 1
ATOM 1276 C C . SER A 1 161 ? 5.423 2.899 -3.725 1.00 97.88 161 SER A C 1
ATOM 1278 O O . SER A 1 161 ? 4.359 3.030 -4.334 1.00 97.88 161 SER A O 1
ATOM 1280 N N . MET A 1 162 ? 5.572 2.152 -2.637 1.00 98.25 162 MET A N 1
ATOM 1281 C CA . MET A 1 162 ? 4.492 1.539 -1.883 1.00 98.25 162 MET A CA 1
ATOM 1282 C C . MET A 1 162 ? 4.432 2.195 -0.506 1.00 98.25 162 MET A C 1
ATOM 1284 O O . MET A 1 162 ? 5.452 2.298 0.173 1.00 98.25 162 MET A O 1
ATOM 1288 N N . HIS A 1 163 ? 3.253 2.623 -0.069 1.00 98.19 163 HIS A N 1
ATOM 1289 C CA . HIS A 1 163 ? 3.018 2.938 1.341 1.00 98.19 163 HIS A CA 1
ATOM 1290 C C . HIS A 1 163 ? 2.254 1.780 1.969 1.00 98.19 163 HIS A C 1
ATOM 1292 O O . HIS A 1 163 ? 1.112 1.542 1.592 1.00 98.19 163 HIS A O 1
ATOM 1298 N N . GLU A 1 164 ? 2.888 1.072 2.896 1.00 98.19 164 GLU A N 1
ATOM 1299 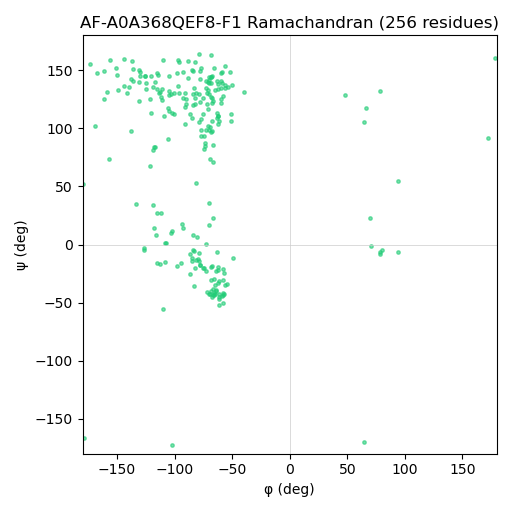C CA . GLU A 1 164 ? 2.294 -0.007 3.682 1.00 98.19 164 GLU A CA 1
ATOM 1300 C C . GLU A 1 164 ? 1.682 0.581 4.957 1.00 98.19 164 GLU A C 1
ATOM 1302 O O . GLU A 1 164 ? 2.369 1.257 5.726 1.00 98.19 164 GLU A O 1
ATOM 1307 N N . TYR A 1 165 ? 0.400 0.309 5.176 1.00 98.56 165 TYR A N 1
ATOM 1308 C CA . TYR A 1 165 ? -0.371 0.708 6.344 1.00 98.56 165 TYR A CA 1
ATOM 1309 C C . TYR A 1 165 ? -0.725 -0.532 7.165 1.00 98.56 165 TYR A C 1
ATOM 1311 O O . TYR A 1 165 ? -1.298 -1.492 6.645 1.00 98.56 165 TYR A O 1
ATOM 1319 N N . ILE A 1 166 ? -0.403 -0.500 8.459 1.00 98.12 166 ILE A N 1
ATOM 1320 C CA . ILE A 1 166 ? -0.664 -1.598 9.397 1.00 98.12 166 ILE A CA 1
ATOM 1321 C C . ILE A 1 166 ? -1.549 -1.083 10.530 1.00 98.12 166 ILE A C 1
ATOM 1323 O O . ILE A 1 166 ? -1.210 -0.110 11.211 1.00 98.12 166 ILE A O 1
ATOM 1327 N N . LEU A 1 167 ? -2.678 -1.754 10.757 1.00 98.25 167 LEU A N 1
ATOM 1328 C CA . LEU A 1 167 ? -3.579 -1.448 11.865 1.00 98.25 167 LEU A CA 1
ATOM 1329 C C . LEU A 1 167 ? -2.944 -1.863 13.202 1.00 98.25 167 LEU A C 1
ATOM 1331 O O . LEU A 1 167 ? -2.320 -2.923 13.317 1.00 98.25 167 LEU A O 1
ATOM 1335 N N . LYS A 1 168 ? -3.106 -1.042 14.245 1.00 97.25 168 LYS A N 1
ATOM 1336 C CA . LYS A 1 168 ? -2.613 -1.377 15.589 1.00 97.25 168 LYS A CA 1
ATOM 1337 C C . LYS A 1 168 ? -3.196 -2.716 16.054 1.00 97.25 168 LYS A C 1
ATOM 1339 O O . LYS A 1 168 ? -4.373 -3.003 15.845 1.00 97.25 168 LYS A O 1
ATOM 1344 N N . GLY A 1 169 ? -2.350 -3.550 16.660 1.00 96.56 169 GLY A N 1
ATOM 1345 C CA . GLY A 1 169 ? -2.711 -4.911 17.077 1.00 96.56 169 GLY A CA 1
ATOM 1346 C C . GLY A 1 169 ? -2.727 -5.950 15.947 1.00 96.56 169 GLY A C 1
ATOM 1347 O O . GLY A 1 169 ? -2.839 -7.134 16.241 1.00 96.56 169 GLY A O 1
ATOM 1348 N N . HIS A 1 170 ? -2.543 -5.534 14.688 1.00 96.25 170 HIS A N 1
ATOM 1349 C CA . HIS A 1 170 ? -2.636 -6.398 13.505 1.00 96.25 170 HIS A CA 1
ATOM 1350 C C . HIS A 1 170 ? -1.311 -6.478 12.722 1.00 96.25 170 HIS A C 1
ATOM 1352 O O . HIS A 1 170 ? -1.278 -6.552 11.498 1.00 96.25 170 HIS A O 1
ATOM 1358 N N . ALA A 1 171 ? -0.188 -6.421 13.444 1.00 93.19 171 ALA A N 1
ATOM 1359 C CA . ALA A 1 171 ? 1.158 -6.407 12.874 1.00 93.19 171 ALA A CA 1
ATOM 1360 C C . ALA A 1 171 ? 1.799 -7.802 12.751 1.00 93.19 171 ALA A C 1
ATOM 1362 O O . ALA A 1 171 ? 3.010 -7.890 12.529 1.00 93.19 171 ALA A O 1
ATOM 1363 N N . LYS A 1 172 ? 1.041 -8.897 12.882 1.00 92.25 172 LYS A N 1
ATOM 1364 C CA . LYS A 1 172 ? 1.575 -10.257 12.693 1.00 92.25 172 LYS A CA 1
ATOM 1365 C C . LYS A 1 172 ? 1.620 -10.626 11.205 1.00 92.25 172 LYS A C 1
ATOM 1367 O O . LYS A 1 172 ? 0.914 -10.029 10.389 1.00 92.25 172 LYS A O 1
ATOM 1372 N N . MET A 1 173 ? 2.477 -11.581 10.846 1.00 93.44 173 MET A N 1
ATOM 1373 C CA . MET A 1 173 ? 2.419 -12.213 9.522 1.00 93.44 173 MET A CA 1
ATOM 1374 C C . MET A 1 173 ? 1.110 -13.001 9.383 1.00 93.44 173 MET A C 1
ATOM 1376 O O . MET A 1 173 ? 0.526 -13.421 10.380 1.00 93.44 173 MET A O 1
ATOM 1380 N N . GLY A 1 174 ? 0.619 -13.141 8.155 1.00 93.31 174 GLY A N 1
ATOM 1381 C CA . GLY A 1 174 ? -0.690 -13.712 7.834 1.00 93.31 174 GLY A CA 1
ATOM 1382 C C . GLY A 1 174 ? -1.869 -12.749 8.018 1.00 93.31 174 GLY A C 1
ATOM 1383 O O . GLY A 1 174 ? -2.990 -13.103 7.675 1.00 93.31 174 GLY A O 1
ATOM 1384 N N . GLN A 1 175 ? -1.647 -11.535 8.534 1.00 96.25 175 GLN A N 1
ATOM 1385 C CA . GLN A 1 175 ? -2.689 -10.509 8.651 1.00 96.25 175 GLN A CA 1
ATOM 1386 C C . GLN A 1 175 ? -2.652 -9.531 7.475 1.00 96.25 175 GLN A C 1
ATOM 1388 O O . GLN A 1 175 ? -1.614 -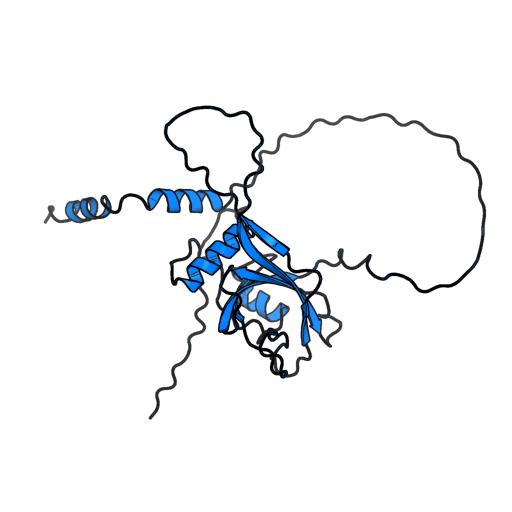9.352 6.833 1.00 96.25 175 GLN A O 1
ATOM 1393 N N . TYR A 1 176 ? -3.782 -8.876 7.212 1.00 98.19 176 TYR A N 1
ATOM 1394 C CA . TYR A 1 176 ? -3.884 -7.872 6.159 1.00 98.19 176 TYR A CA 1
ATOM 1395 C C . TYR A 1 176 ? -3.085 -6.602 6.480 1.00 98.19 176 TYR A C 1
ATOM 1397 O O . TYR A 1 176 ? -3.126 -6.072 7.591 1.00 98.19 176 TYR A O 1
ATOM 1405 N N . ALA A 1 177 ? -2.423 -6.078 5.455 1.00 98.31 177 ALA A N 1
ATOM 1406 C CA . ALA A 1 177 ? -2.028 -4.683 5.337 1.00 98.31 177 ALA A CA 1
ATOM 1407 C C . ALA A 1 177 ? -2.857 -4.011 4.239 1.00 98.31 177 ALA A C 1
ATOM 1409 O O . ALA A 1 177 ? -3.373 -4.673 3.334 1.00 98.31 177 ALA A O 1
ATOM 1410 N N . LEU A 1 178 ? -2.936 -2.684 4.294 1.00 98.62 178 LEU A N 1
ATOM 1411 C CA . LEU A 1 178 ? -3.364 -1.875 3.159 1.00 98.62 178 LEU A CA 1
ATOM 1412 C C . LEU A 1 178 ? -2.119 -1.251 2.535 1.00 98.62 178 LEU A C 1
ATOM 1414 O O . LEU A 1 178 ? -1.320 -0.636 3.233 1.00 98.62 178 LEU A O 1
ATOM 1418 N N . CYS A 1 179 ? -1.958 -1.376 1.226 1.00 98.56 179 CYS A N 1
ATOM 1419 C CA . CYS A 1 179 ? -0.844 -0.806 0.487 1.00 98.56 179 CYS A CA 1
ATOM 1420 C C . CYS A 1 179 ? -1.344 0.199 -0.544 1.00 98.56 179 CYS A C 1
ATOM 1422 O O . CYS A 1 179 ? -2.291 -0.086 -1.272 1.00 98.56 179 CYS A O 1
ATOM 1424 N N . SER A 1 180 ? -0.685 1.355 -0.649 1.00 98.25 180 SER A N 1
ATOM 1425 C CA . SER A 1 180 ? -0.892 2.266 -1.778 1.00 98.25 180 SER A CA 1
ATOM 1426 C C . SER A 1 180 ? 0.276 2.211 -2.756 1.00 98.25 180 SER A C 1
ATOM 1428 O O . SER A 1 180 ? 1.407 2.420 -2.318 1.00 98.25 180 SER A O 1
ATOM 1430 N N . ILE A 1 181 ? 0.019 2.016 -4.048 1.00 98.19 181 ILE A N 1
ATOM 1431 C CA . ILE A 1 181 ? 1.022 2.009 -5.123 1.00 98.19 181 ILE A CA 1
ATOM 1432 C C . ILE A 1 181 ? 0.917 3.305 -5.917 1.00 98.19 181 ILE A C 1
ATOM 1434 O O . ILE A 1 181 ? -0.178 3.717 -6.290 1.00 98.19 181 ILE A O 1
ATOM 1438 N N . GLN A 1 182 ? 2.050 3.958 -6.168 1.00 96.69 182 GLN A N 1
ATOM 1439 C CA . GLN A 1 182 ? 2.110 5.201 -6.939 1.00 96.69 182 GLN A CA 1
ATOM 1440 C C . GLN A 1 182 ? 3.449 5.327 -7.675 1.00 96.69 182 GLN A C 1
ATOM 1442 O O . GLN A 1 182 ? 4.501 4.922 -7.156 1.00 96.69 182 GLN A O 1
ATOM 1447 N N . ARG A 1 183 ? 3.413 5.923 -8.870 1.00 95.94 183 ARG A N 1
ATOM 1448 C CA . ARG A 1 183 ? 4.611 6.252 -9.649 1.00 95.94 183 ARG A CA 1
ATOM 1449 C C . ARG A 1 183 ? 5.207 7.560 -9.133 1.00 95.94 183 ARG A C 1
ATOM 1451 O O . ARG A 1 183 ? 4.496 8.552 -8.990 1.00 95.94 183 ARG A O 1
ATOM 1458 N N . LYS A 1 184 ? 6.508 7.576 -8.860 1.00 91.56 184 LYS A N 1
ATOM 1459 C CA . LYS A 1 184 ? 7.250 8.794 -8.527 1.00 91.56 184 LYS A CA 1
ATOM 1460 C C . LYS A 1 184 ? 7.392 9.640 -9.788 1.00 91.56 184 LYS A C 1
ATOM 1462 O O . LYS A 1 184 ? 7.789 9.131 -10.837 1.00 91.56 184 LYS A O 1
ATOM 1467 N N . GLN A 1 185 ? 7.067 10.923 -9.696 1.00 80.62 185 GLN A N 1
ATOM 1468 C CA . GLN A 1 185 ? 7.316 11.846 -10.797 1.00 80.62 185 GLN A CA 1
ATOM 1469 C C . GLN A 1 185 ? 8.807 12.211 -10.833 1.00 80.62 185 GLN A C 1
ATOM 1471 O O . GLN A 1 185 ? 9.504 12.184 -9.819 1.00 80.62 185 GLN A O 1
ATOM 1476 N N . HIS A 1 186 ? 9.313 12.532 -12.024 1.00 55.91 186 HIS A N 1
ATOM 1477 C CA . HIS A 1 186 ? 10.745 12.711 -12.304 1.00 55.91 186 HIS A CA 1
ATOM 1478 C C . HIS A 1 186 ? 11.400 13.886 -11.532 1.00 55.91 186 HIS A C 1
ATOM 1480 O O . HIS A 1 186 ? 12.619 14.046 -11.578 1.00 55.91 186 HIS A O 1
ATOM 1486 N N . SER A 1 187 ? 10.620 14.694 -10.803 1.00 45.72 187 SER A N 1
ATOM 1487 C CA . SER A 1 187 ? 11.092 15.805 -9.966 1.00 45.72 187 SER A CA 1
ATOM 1488 C C . SER A 1 187 ? 11.689 15.386 -8.618 1.00 45.72 187 SER A C 1
ATOM 1490 O O . SER A 1 187 ? 12.423 16.172 -8.032 1.00 45.72 187 SER A O 1
ATOM 1492 N N . ASP A 1 188 ? 11.441 14.164 -8.135 1.00 48.41 188 ASP A N 1
ATOM 1493 C CA . ASP A 1 188 ? 11.805 13.754 -6.762 1.00 48.41 188 ASP A CA 1
ATOM 1494 C C . ASP A 1 188 ? 13.187 13.070 -6.658 1.00 48.41 188 ASP A C 1
ATOM 1496 O O . ASP A 1 188 ? 13.458 12.343 -5.698 1.00 48.41 188 ASP A O 1
ATOM 1500 N N . THR A 1 189 ? 14.046 13.225 -7.676 1.00 42.22 189 THR A N 1
ATOM 1501 C CA . THR A 1 189 ? 15.317 12.471 -7.807 1.00 42.22 189 THR A CA 1
ATOM 1502 C C . THR A 1 189 ? 16.573 13.344 -7.784 1.00 42.22 189 THR A C 1
ATOM 1504 O O . THR A 1 189 ? 17.660 12.873 -8.110 1.00 42.22 189 THR A O 1
ATOM 1507 N N . VAL A 1 190 ? 16.463 14.600 -7.365 1.00 44.97 190 VAL A N 1
ATOM 1508 C CA . VAL A 1 190 ? 17.623 15.421 -7.002 1.00 44.97 190 VAL A CA 1
ATOM 1509 C C . VAL A 1 190 ? 17.530 15.741 -5.515 1.00 44.97 190 VAL A C 1
ATOM 1511 O O . VAL A 1 190 ? 16.463 16.083 -5.025 1.00 44.97 190 VAL A O 1
ATOM 1514 N N . ASP A 1 191 ? 18.656 15.568 -4.825 1.00 42.81 191 ASP A N 1
ATOM 1515 C CA . ASP A 1 191 ? 18.896 15.838 -3.401 1.00 42.81 191 ASP A CA 1
ATOM 1516 C C . ASP A 1 191 ? 18.712 14.661 -2.428 1.00 42.81 191 ASP A C 1
ATOM 1518 O O . ASP A 1 191 ? 18.038 14.766 -1.407 1.00 42.81 191 ASP A O 1
ATOM 1522 N N . ASN A 1 192 ? 19.412 13.545 -2.680 1.00 42.94 192 ASN A N 1
ATOM 1523 C CA . ASN A 1 192 ? 20.057 12.823 -1.572 1.00 42.94 192 ASN A CA 1
ATOM 1524 C C . ASN A 1 192 ? 21.237 11.939 -2.025 1.00 42.94 192 ASN A C 1
ATOM 1526 O O . ASN A 1 192 ? 21.153 10.713 -2.071 1.00 42.94 192 ASN A O 1
ATOM 1530 N N . ALA A 1 193 ? 22.361 12.575 -2.358 1.00 35.28 193 ALA A N 1
ATOM 1531 C CA . ALA A 1 193 ? 23.669 11.924 -2.407 1.00 35.28 193 ALA A CA 1
ATOM 1532 C C . ALA A 1 193 ? 24.703 12.870 -1.780 1.00 35.28 193 ALA A C 1
ATOM 1534 O O . ALA A 1 193 ? 25.167 13.818 -2.411 1.00 35.28 193 ALA A O 1
ATOM 1535 N N . GLY A 1 194 ? 25.002 12.640 -0.501 1.00 34.97 194 GLY A N 1
ATOM 1536 C CA . GLY A 1 194 ? 26.047 13.339 0.237 1.00 34.97 194 GLY A CA 1
ATOM 1537 C C . GLY A 1 194 ? 27.436 12.746 -0.017 1.00 34.97 194 GLY A C 1
ATOM 1538 O O . GLY A 1 194 ? 27.650 11.556 0.185 1.00 34.97 194 GLY A O 1
ATOM 1539 N N . GLU A 1 195 ? 28.334 13.648 -0.417 1.00 33.75 195 GLU A N 1
ATOM 1540 C CA . GLU A 1 195 ? 29.781 13.748 -0.155 1.00 33.75 195 GLU A CA 1
ATOM 1541 C C . GLU A 1 195 ? 30.794 12.711 -0.689 1.00 33.75 195 GLU A C 1
ATOM 1543 O O . GLU A 1 195 ? 30.897 11.568 -0.254 1.00 33.75 195 GLU A O 1
ATOM 1548 N N . GLY A 1 196 ? 31.694 13.236 -1.534 1.00 29.55 196 GLY A N 1
ATOM 1549 C CA . GLY A 1 196 ? 33.028 12.722 -1.848 1.00 29.55 196 GLY A CA 1
ATOM 1550 C C . GLY A 1 196 ? 33.880 13.835 -2.482 1.00 29.55 196 GLY A C 1
ATOM 1551 O O . GLY A 1 196 ? 33.467 14.489 -3.431 1.00 29.55 196 GLY A O 1
ATOM 1552 N N . THR A 1 197 ? 35.044 14.097 -1.900 1.00 31.97 197 THR A N 1
ATOM 1553 C CA . THR A 1 197 ? 35.934 15.266 -2.029 1.00 31.97 197 THR A CA 1
ATOM 1554 C C . THR A 1 197 ? 36.678 15.439 -3.369 1.00 31.97 197 THR A C 1
ATOM 1556 O O . THR A 1 197 ? 37.210 14.474 -3.909 1.00 31.97 197 THR A O 1
ATOM 1559 N N . SER A 1 198 ? 36.874 16.690 -3.837 1.00 32.12 198 SER A N 1
ATOM 1560 C CA . SER A 1 198 ? 38.182 17.217 -4.312 1.00 32.12 198 SER A CA 1
ATOM 1561 C C . SER A 1 198 ? 38.154 18.665 -4.836 1.00 32.12 198 SER A C 1
ATOM 1563 O O . SER A 1 198 ? 37.124 19.245 -5.141 1.00 32.12 198 SER A O 1
ATOM 1565 N N . SER A 1 199 ? 39.347 19.258 -4.860 1.00 32.09 199 SER A N 1
ATOM 1566 C CA . SER A 1 199 ? 39.685 20.679 -4.721 1.00 32.09 199 SER A CA 1
ATOM 1567 C C . SER A 1 199 ? 39.908 21.461 -6.040 1.00 32.09 199 SER A C 1
ATOM 1569 O O . SER A 1 199 ? 40.376 20.887 -7.017 1.00 32.09 199 SER A O 1
ATOM 1571 N N . ARG A 1 200 ? 39.767 22.806 -5.956 1.00 30.84 200 ARG A N 1
ATOM 1572 C CA . ARG A 1 200 ? 40.247 23.920 -6.841 1.00 30.84 200 ARG A CA 1
ATOM 1573 C C . ARG A 1 200 ? 39.437 24.156 -8.137 1.00 30.84 200 ARG A C 1
ATOM 1575 O O . ARG A 1 200 ? 39.225 23.240 -8.907 1.00 30.84 200 ARG A O 1
ATOM 1582 N N . LYS A 1 201 ? 39.028 25.387 -8.498 1.00 29.70 201 LYS A N 1
ATOM 1583 C CA . LYS A 1 201 ? 39.867 26.587 -8.736 1.00 29.70 201 LYS A CA 1
ATOM 1584 C C . LYS A 1 201 ? 39.014 27.881 -8.821 1.00 29.70 201 LYS A C 1
ATOM 1586 O O . LYS A 1 201 ? 37.890 27.859 -9.300 1.00 29.70 201 LYS A O 1
ATOM 1591 N N . ARG A 1 202 ? 39.597 29.002 -8.367 1.00 29.39 202 ARG A N 1
ATOM 1592 C CA . ARG A 1 202 ? 39.089 30.399 -8.344 1.00 29.39 202 ARG A CA 1
ATOM 1593 C C . ARG A 1 202 ? 38.730 30.976 -9.726 1.00 29.39 202 ARG A C 1
ATOM 1595 O O . ARG A 1 202 ? 39.541 30.800 -10.625 1.00 29.39 202 ARG A O 1
ATOM 1602 N N . THR A 1 203 ? 37.734 31.876 -9.779 1.00 29.47 203 THR A N 1
ATOM 1603 C CA . THR A 1 203 ? 37.839 33.233 -10.385 1.00 29.47 203 THR A CA 1
ATOM 1604 C C . THR A 1 203 ? 36.801 34.213 -9.806 1.00 29.47 203 THR A C 1
ATOM 1606 O O . THR A 1 203 ? 35.825 33.812 -9.190 1.00 29.47 203 THR A O 1
ATOM 1609 N N . LYS A 1 204 ? 37.098 35.508 -9.952 1.00 31.88 204 LYS A N 1
ATOM 1610 C CA . LYS A 1 204 ? 36.680 36.699 -9.191 1.00 31.88 204 LYS A CA 1
ATOM 1611 C C . LYS A 1 204 ? 35.880 37.656 -10.094 1.00 31.88 204 LYS A C 1
ATOM 1613 O O . LYS A 1 204 ? 36.343 37.877 -11.205 1.00 31.88 204 LYS A O 1
ATOM 1618 N N . ALA A 1 205 ? 34.802 38.278 -9.599 1.00 33.03 205 ALA A N 1
ATOM 1619 C CA . ALA A 1 205 ? 34.230 39.567 -10.059 1.00 33.03 205 ALA A CA 1
ATOM 1620 C C . ALA A 1 205 ? 33.158 40.020 -9.032 1.00 33.03 205 ALA A C 1
ATOM 1622 O O . ALA A 1 205 ? 32.210 39.283 -8.800 1.00 33.03 205 ALA A O 1
ATOM 1623 N N . THR A 1 206 ? 33.418 40.965 -8.120 1.00 31.27 206 THR A N 1
ATOM 1624 C CA . THR A 1 206 ? 33.293 42.446 -8.194 1.00 31.27 206 THR A CA 1
ATOM 1625 C C . THR A 1 206 ? 31.870 43.003 -8.368 1.00 31.27 206 THR A C 1
ATOM 1627 O O . THR A 1 206 ? 31.341 42.989 -9.470 1.00 31.27 206 THR A O 1
ATOM 1630 N N . ASN A 1 207 ? 31.371 43.550 -7.248 1.00 29.81 207 ASN A N 1
ATOM 1631 C CA . ASN A 1 207 ? 30.569 44.762 -6.985 1.00 29.81 207 ASN A CA 1
ATOM 1632 C C . ASN A 1 207 ? 29.314 45.086 -7.817 1.00 29.81 207 ASN A C 1
ATOM 1634 O O . ASN A 1 207 ? 29.357 45.185 -9.036 1.00 29.81 207 ASN A O 1
ATOM 1638 N N . GLY A 1 208 ? 28.216 45.351 -7.096 1.00 27.28 208 GLY A N 1
ATOM 1639 C CA . GLY A 1 208 ? 26.921 45.759 -7.639 1.00 27.28 208 GLY A CA 1
ATOM 1640 C C . GLY A 1 208 ? 26.590 47.250 -7.530 1.00 27.28 208 GLY A C 1
ATOM 1641 O O . GLY A 1 208 ? 27.417 48.046 -7.099 1.00 27.28 208 GLY A O 1
ATOM 1642 N N . ASP A 1 209 ? 25.342 47.563 -7.896 1.00 34.19 209 ASP A N 1
ATOM 1643 C CA . ASP A 1 209 ? 24.504 48.689 -7.445 1.00 34.19 209 ASP A CA 1
ATOM 1644 C C . ASP A 1 209 ? 23.017 48.366 -7.787 1.00 34.19 209 ASP A C 1
ATOM 1646 O O . ASP A 1 209 ? 22.781 47.617 -8.744 1.00 34.19 209 ASP A O 1
ATOM 1650 N N . PRO A 1 210 ? 22.000 48.826 -7.020 1.00 43.28 210 PRO A N 1
ATOM 1651 C CA . PRO A 1 210 ? 20.648 48.276 -7.043 1.00 43.28 210 PRO A CA 1
ATOM 1652 C C . PRO A 1 210 ? 19.651 49.105 -7.874 1.00 43.28 210 PRO A C 1
ATOM 1654 O O . PRO A 1 210 ? 19.451 50.300 -7.662 1.00 43.28 210 PRO A O 1
ATOM 1657 N N . GLY A 1 211 ? 18.914 48.435 -8.764 1.00 30.09 211 GLY A N 1
ATOM 1658 C CA . GLY A 1 211 ? 17.799 49.016 -9.516 1.00 30.09 211 GLY A CA 1
ATOM 1659 C C . GLY A 1 211 ? 16.435 48.646 -8.927 1.00 30.09 211 GLY A C 1
ATOM 1660 O O . GLY A 1 211 ? 16.008 47.498 -8.995 1.00 30.09 211 GLY A O 1
ATOM 1661 N N . LYS A 1 212 ? 15.728 49.637 -8.371 1.00 33.47 212 LYS A N 1
ATOM 1662 C CA . LYS A 1 212 ? 14.325 49.562 -7.920 1.00 33.47 212 LYS A CA 1
ATOM 1663 C C . LYS A 1 212 ? 13.373 49.196 -9.072 1.00 33.47 212 LYS A C 1
ATOM 1665 O O . LYS A 1 212 ? 13.367 49.886 -10.087 1.00 33.47 212 LYS A O 1
ATOM 1670 N N . ALA A 1 213 ? 12.438 48.269 -8.845 1.00 34.38 213 ALA A N 1
ATOM 1671 C CA . ALA A 1 213 ? 11.200 48.182 -9.627 1.00 34.38 213 ALA A CA 1
ATOM 1672 C C . ALA A 1 213 ? 9.983 47.866 -8.738 1.00 34.38 213 ALA A C 1
ATOM 1674 O O . ALA A 1 213 ? 10.038 47.067 -7.807 1.00 34.38 213 ALA A O 1
ATOM 1675 N N . LYS A 1 214 ? 8.899 48.599 -9.002 1.00 35.31 214 LYS A N 1
ATOM 1676 C CA . LYS A 1 214 ? 7.696 48.781 -8.180 1.00 35.31 214 LYS A CA 1
ATOM 1677 C C . LYS A 1 214 ? 6.719 47.598 -8.243 1.00 35.31 214 LYS A C 1
ATOM 1679 O O . LYS A 1 214 ? 6.517 46.994 -9.290 1.00 35.31 214 LYS A O 1
ATOM 1684 N N . LYS A 1 215 ? 6.019 47.403 -7.116 1.00 34.97 215 LYS A N 1
ATOM 1685 C CA . LYS A 1 215 ? 4.774 46.634 -6.932 1.00 34.97 215 LYS A CA 1
ATOM 1686 C C . LYS A 1 215 ? 3.782 46.821 -8.091 1.00 34.97 215 LYS A C 1
ATOM 1688 O O . LYS A 1 215 ? 3.385 47.950 -8.376 1.00 34.97 215 LYS A O 1
ATOM 1693 N N . ARG A 1 216 ? 3.247 45.714 -8.616 1.00 29.86 216 ARG A N 1
ATOM 1694 C CA . ARG A 1 216 ? 1.895 45.664 -9.193 1.00 29.86 216 ARG A CA 1
ATOM 1695 C C . ARG A 1 216 ? 1.078 44.627 -8.433 1.00 29.86 216 ARG A C 1
ATOM 1697 O O . ARG A 1 216 ? 1.381 43.443 -8.431 1.00 29.86 216 ARG A O 1
ATOM 1704 N N . ARG A 1 217 ? 0.075 45.145 -7.732 1.00 31.45 217 ARG A N 1
ATOM 1705 C CA . ARG A 1 217 ? -0.969 44.434 -7.004 1.00 31.45 217 ARG A CA 1
ATOM 1706 C C . ARG A 1 217 ? -2.076 44.152 -8.016 1.00 31.45 217 ARG A C 1
ATOM 1708 O O . ARG A 1 217 ? -2.690 45.098 -8.499 1.00 31.45 217 ARG A O 1
ATOM 1715 N N . THR A 1 218 ? -2.294 42.889 -8.355 1.00 33.47 218 THR A N 1
ATOM 1716 C CA . THR A 1 218 ? -3.454 42.444 -9.134 1.00 33.47 218 THR A CA 1
ATOM 1717 C C . THR A 1 218 ? -4.358 41.627 -8.225 1.00 33.47 218 THR A C 1
ATOM 1719 O O . THR A 1 218 ? -3.920 40.708 -7.539 1.00 33.47 218 THR A O 1
ATO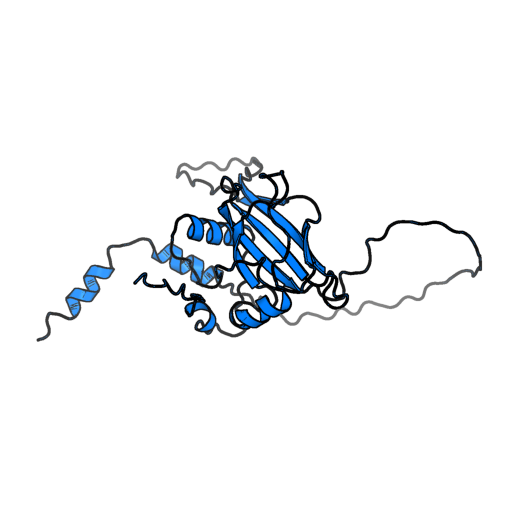M 1722 N N . THR A 1 219 ? -5.607 42.062 -8.160 1.00 32.66 219 THR A N 1
ATOM 1723 C CA . THR A 1 219 ? -6.721 41.490 -7.408 1.00 32.66 219 THR A CA 1
ATOM 1724 C C . THR A 1 219 ? -7.143 40.131 -7.971 1.00 32.66 219 THR A C 1
ATOM 1726 O O . THR A 1 219 ? -7.081 39.912 -9.178 1.00 32.66 219 THR A O 1
ATOM 1729 N N . LYS A 1 220 ? -7.557 39.238 -7.065 1.00 31.53 220 LYS A N 1
ATOM 1730 C CA . LYS A 1 220 ? -8.056 37.875 -7.306 1.00 31.53 220 LYS A CA 1
ATOM 1731 C C . LYS A 1 220 ? -9.307 37.865 -8.202 1.00 31.53 220 LYS A C 1
ATOM 1733 O O . LYS A 1 220 ? -10.151 38.741 -8.012 1.00 31.53 220 LYS A O 1
ATOM 1738 N N . PRO A 1 221 ? -9.516 36.836 -9.038 1.00 30.25 221 PRO A N 1
ATOM 1739 C CA . PRO A 1 221 ? -10.834 36.258 -9.226 1.00 30.25 221 PRO A CA 1
ATOM 1740 C C . PRO A 1 221 ? -11.093 35.231 -8.115 1.00 30.25 221 PRO A C 1
ATOM 1742 O O . PRO A 1 221 ? -10.259 34.379 -7.809 1.00 30.25 221 PRO A O 1
ATOM 1745 N N . ASP A 1 222 ? -12.244 35.385 -7.481 1.00 35.59 222 ASP A N 1
ATOM 1746 C CA . ASP A 1 222 ? -12.805 34.516 -6.457 1.00 35.59 222 ASP A CA 1
ATOM 1747 C C . ASP A 1 222 ? -13.064 33.127 -7.064 1.00 35.59 222 ASP A C 1
ATOM 1749 O O . ASP A 1 222 ? -13.909 32.979 -7.943 1.00 35.59 222 ASP A O 1
ATOM 1753 N N . THR A 1 223 ? -12.269 32.127 -6.677 1.00 32.81 223 THR A N 1
ATOM 1754 C CA . THR A 1 223 ? -12.508 30.724 -7.041 1.00 32.81 223 THR A CA 1
ATOM 1755 C C . THR A 1 223 ? -12.948 30.024 -5.767 1.00 32.81 223 THR A C 1
ATOM 1757 O O . THR A 1 223 ? -12.167 29.903 -4.821 1.00 32.81 223 THR A O 1
ATOM 1760 N N . GLN A 1 224 ? -14.226 29.646 -5.728 1.00 34.25 224 GLN A N 1
ATOM 1761 C CA . GLN A 1 224 ? -14.802 28.809 -4.681 1.00 34.25 224 GLN A CA 1
ATOM 1762 C C . GLN A 1 224 ? -13.955 27.537 -4.503 1.00 34.25 224 GLN A C 1
ATOM 1764 O O . GLN A 1 224 ? -13.375 27.060 -5.480 1.00 34.25 224 GLN A O 1
ATOM 1769 N N . PRO A 1 225 ? -13.856 26.967 -3.291 1.00 36.09 225 PRO A N 1
ATOM 1770 C CA . PRO A 1 225 ? -13.137 25.716 -3.098 1.00 36.09 225 PRO A CA 1
ATOM 1771 C C . PRO A 1 225 ? -13.897 24.571 -3.785 1.00 36.09 225 PRO A C 1
ATOM 1773 O O . PRO A 1 225 ? -14.835 24.003 -3.230 1.00 36.09 225 PRO A O 1
ATOM 1776 N N . GLU A 1 226 ? -13.487 24.236 -5.009 1.00 44.12 226 GLU A N 1
ATOM 1777 C CA . GLU A 1 226 ? -13.861 22.996 -5.685 1.00 44.12 226 GLU A CA 1
ATOM 1778 C C . GLU A 1 226 ? -13.156 21.831 -4.990 1.00 44.12 226 GLU A C 1
ATOM 1780 O O . GLU A 1 226 ? -11.967 21.573 -5.166 1.00 44.12 226 GLU A O 1
ATOM 1785 N N . GLY A 1 227 ? -13.900 21.172 -4.115 1.00 38.12 227 GLY A N 1
ATOM 1786 C CA . GLY A 1 227 ? -13.414 20.057 -3.320 1.00 38.12 227 GLY A CA 1
ATOM 1787 C C . GLY A 1 227 ? -14.524 19.530 -2.431 1.00 38.12 227 GLY A C 1
ATOM 1788 O O . GLY A 1 227 ? -14.360 19.441 -1.217 1.00 38.12 227 GLY A O 1
ATOM 1789 N N . LEU A 1 228 ? -15.686 19.231 -3.015 1.00 37.38 228 LEU A N 1
ATOM 1790 C CA . LEU A 1 228 ? -16.718 18.480 -2.308 1.00 37.38 228 LEU A CA 1
ATOM 1791 C C . LEU A 1 2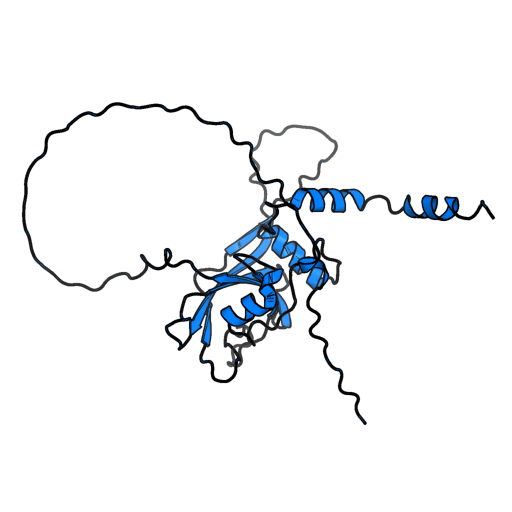28 ? -16.296 17.012 -2.307 1.00 37.38 228 LEU A C 1
ATOM 1793 O O . LEU A 1 228 ? -16.477 16.262 -3.258 1.00 37.38 228 LEU A O 1
ATOM 1797 N N . VAL A 1 229 ? -15.620 16.660 -1.222 1.00 53.12 229 VAL A N 1
ATOM 1798 C CA . VAL A 1 229 ? -15.016 15.360 -0.966 1.00 53.12 229 VAL A CA 1
ATOM 1799 C C . VAL A 1 229 ? -16.112 14.286 -0.908 1.00 53.12 229 VAL A C 1
ATOM 1801 O O . VAL A 1 229 ? -17.147 14.487 -0.269 1.00 53.12 229 VAL A O 1
ATOM 1804 N N . LEU A 1 230 ? -15.844 13.094 -1.458 1.00 49.62 230 LEU A N 1
ATOM 1805 C CA . LEU A 1 230 ? -16.626 11.861 -1.232 1.00 49.62 230 LEU A CA 1
ATOM 1806 C C . LEU A 1 230 ? -16.892 11.558 0.263 1.00 49.62 230 LEU A C 1
ATOM 1808 O O . LEU A 1 230 ? -17.754 10.742 0.587 1.00 49.62 230 LEU A O 1
ATOM 1812 N N . GLN A 1 231 ? -16.220 12.270 1.173 1.00 47.53 231 GLN A N 1
ATOM 1813 C CA . GLN A 1 231 ? -16.525 12.347 2.597 1.00 47.53 231 GLN A CA 1
ATOM 1814 C C . GLN A 1 231 ? -17.960 12.772 2.910 1.00 47.53 231 GLN A C 1
ATOM 1816 O O . GLN A 1 231 ? -18.481 12.313 3.919 1.00 47.53 231 GLN A O 1
ATOM 1821 N N . GLN A 1 232 ? -18.612 13.638 2.122 1.00 42.12 232 GLN A N 1
ATOM 1822 C CA . GLN A 1 232 ? -19.979 14.065 2.455 1.00 42.12 232 GLN A CA 1
ATOM 1823 C C . GLN A 1 232 ? -20.985 12.931 2.210 1.00 42.12 232 GLN A C 1
ATOM 1825 O O . GLN A 1 232 ? -21.807 12.644 3.074 1.00 42.12 232 GLN A O 1
ATOM 1830 N N . LEU A 1 233 ? -20.828 12.181 1.113 1.00 48.53 233 LEU A N 1
ATOM 1831 C CA . LEU A 1 233 ? -21.614 10.967 0.865 1.00 48.53 233 LEU A CA 1
ATOM 1832 C C . LEU A 1 233 ? -21.314 9.866 1.900 1.00 48.53 233 LEU A C 1
ATOM 1834 O O . LEU A 1 233 ? -2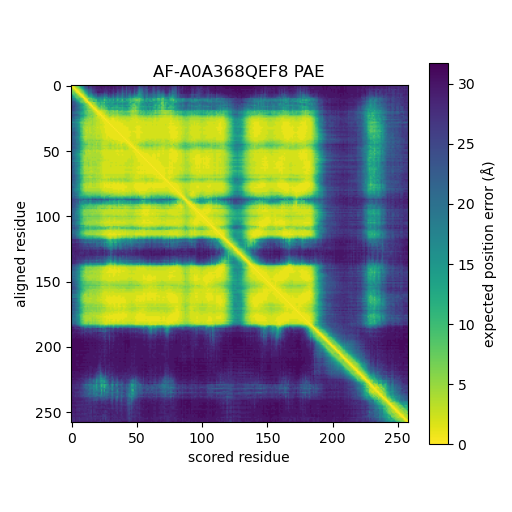2.224 9.147 2.307 1.00 48.53 233 LEU A O 1
ATOM 1838 N N . GLN A 1 234 ? -20.067 9.761 2.376 1.00 49.34 234 GLN A N 1
ATOM 1839 C CA . GLN A 1 234 ? -19.689 8.854 3.470 1.00 49.34 234 GLN A CA 1
ATOM 1840 C C . GLN A 1 234 ? -20.313 9.268 4.817 1.00 49.34 234 GLN A C 1
ATOM 1842 O O . GLN A 1 234 ? -20.871 8.419 5.511 1.00 49.34 234 GLN A O 1
ATOM 1847 N N . ARG A 1 235 ? -20.285 10.560 5.179 1.00 46.66 235 ARG A N 1
ATOM 1848 C CA . ARG A 1 235 ? -20.898 11.086 6.416 1.00 46.66 235 ARG A CA 1
ATOM 1849 C C . ARG A 1 235 ? -22.414 10.913 6.419 1.00 46.66 235 ARG A C 1
ATOM 1851 O O . ARG A 1 235 ? -22.961 10.492 7.438 1.00 46.66 235 ARG A O 1
ATOM 1858 N N . ASP A 1 236 ? -23.065 11.140 5.281 1.00 41.41 236 ASP A N 1
ATOM 1859 C CA . ASP A 1 236 ? -24.518 11.017 5.143 1.00 41.41 236 ASP A CA 1
ATOM 1860 C C . ASP A 1 236 ? -24.996 9.555 5.093 1.00 41.41 236 ASP A C 1
ATOM 1862 O O . ASP A 1 236 ? -26.174 9.287 5.335 1.00 41.41 236 ASP A O 1
ATOM 1866 N N . ARG A 1 237 ? -24.116 8.596 4.771 1.00 44.72 237 ARG A N 1
ATOM 1867 C CA . ARG A 1 237 ? -24.416 7.154 4.845 1.00 44.72 237 ARG A CA 1
ATOM 1868 C C . ARG A 1 237 ? -24.226 6.614 6.266 1.00 44.72 237 ARG A C 1
ATOM 1870 O O . ARG A 1 237 ? -25.042 5.820 6.712 1.00 44.72 237 ARG A O 1
ATOM 1877 N N . ILE A 1 238 ? -23.228 7.118 7.001 1.00 46.78 238 ILE A N 1
ATOM 1878 C CA . ILE A 1 238 ? -23.008 6.793 8.422 1.00 46.78 238 ILE A CA 1
ATOM 1879 C C . ILE A 1 238 ? -24.127 7.376 9.306 1.00 46.78 238 ILE A C 1
ATOM 1881 O O . ILE A 1 238 ? -24.621 6.681 10.186 1.00 46.78 238 ILE A O 1
ATOM 1885 N N . HIS A 1 239 ? -24.602 8.601 9.039 1.00 39.84 239 HIS A N 1
ATOM 1886 C CA . HIS A 1 239 ? -25.725 9.201 9.786 1.00 39.84 239 HIS A CA 1
ATOM 1887 C C . HIS A 1 239 ? -27.098 8.611 9.422 1.00 39.84 239 HIS A C 1
ATOM 1889 O O . HIS A 1 239 ? -28.035 8.714 10.208 1.00 39.84 239 HIS A O 1
ATOM 1895 N N . ARG A 1 240 ? -27.232 7.961 8.257 1.00 40.97 240 ARG A N 1
ATOM 1896 C CA . ARG A 1 240 ? -28.441 7.201 7.886 1.00 40.97 240 ARG A CA 1
ATOM 1897 C C . ARG A 1 240 ? -28.470 5.775 8.448 1.00 40.97 240 ARG A C 1
ATOM 1899 O O . ARG A 1 240 ? -29.487 5.108 8.318 1.00 40.97 240 ARG A O 1
ATOM 1906 N N . GLY A 1 241 ? -27.396 5.330 9.103 1.00 36.38 241 GLY A N 1
ATOM 1907 C CA . GLY A 1 241 ? -27.308 4.037 9.790 1.00 36.38 241 GLY A CA 1
ATOM 1908 C C . GLY A 1 241 ? -27.942 3.998 11.186 1.00 36.38 241 GLY A C 1
ATOM 1909 O O . GLY A 1 241 ? -27.811 2.997 11.879 1.00 36.38 241 GLY A O 1
ATOM 1910 N N . THR A 1 242 ? -28.631 5.056 11.617 1.00 38.59 242 THR A N 1
ATOM 1911 C CA . THR A 1 242 ? -29.449 5.065 12.839 1.00 38.59 242 THR A CA 1
ATOM 1912 C C . THR A 1 242 ? -30.908 5.314 12.487 1.00 38.59 242 THR A C 1
ATOM 1914 O O . THR A 1 242 ? -31.372 6.448 12.484 1.00 38.59 242 THR A O 1
ATOM 1917 N N . THR A 1 243 ? -31.601 4.241 12.116 1.00 36.81 243 THR A N 1
ATOM 1918 C CA . THR A 1 243 ? -32.924 3.813 12.610 1.00 36.81 243 THR A CA 1
ATOM 1919 C C . THR A 1 243 ? -33.365 2.639 11.738 1.00 36.81 243 THR A C 1
ATOM 1921 O O . THR A 1 243 ? -33.981 2.787 10.686 1.00 36.81 243 THR A O 1
ATOM 1924 N N . GLU A 1 244 ? -33.039 1.432 12.190 1.00 39.22 244 GLU A N 1
ATOM 1925 C CA . GLU A 1 244 ? -33.469 0.147 11.620 1.00 39.22 244 GLU A CA 1
ATOM 1926 C C . GLU A 1 244 ? -34.977 -0.115 11.866 1.00 39.22 244 GLU A C 1
ATOM 1928 O O . GLU A 1 244 ? -35.410 -1.235 12.106 1.00 39.22 244 GLU A O 1
ATOM 1933 N N . THR A 1 245 ? -35.796 0.942 11.837 1.00 39.22 245 THR A N 1
ATOM 1934 C CA . THR A 1 245 ? -37.239 0.919 12.123 1.00 39.22 245 THR A CA 1
ATOM 1935 C C . THR A 1 245 ? -38.105 1.544 11.027 1.00 39.22 245 THR A C 1
ATOM 1937 O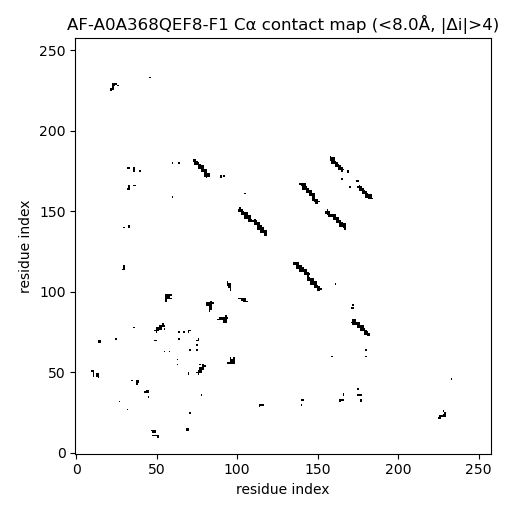 O . THR A 1 245 ? -39.320 1.464 11.129 1.00 39.22 245 THR A O 1
ATOM 1940 N N . GLU A 1 246 ? -37.542 2.104 9.948 1.00 41.56 246 GLU A N 1
ATOM 1941 C CA . GLU A 1 246 ? -38.344 2.727 8.869 1.00 41.56 246 GLU A CA 1
ATOM 1942 C C . GLU A 1 246 ? -38.396 1.926 7.553 1.00 41.56 246 GLU A C 1
ATOM 1944 O O . GLU A 1 246 ? -39.041 2.348 6.589 1.00 41.56 246 GLU A O 1
ATOM 1949 N N . ILE A 1 247 ? -37.755 0.754 7.486 1.00 42.94 247 ILE A N 1
ATOM 1950 C CA . ILE A 1 247 ? -37.770 -0.092 6.277 1.00 42.94 247 ILE A CA 1
ATOM 1951 C C . ILE A 1 247 ? -38.995 -1.029 6.254 1.00 42.94 247 ILE A C 1
ATOM 1953 O O . ILE A 1 247 ? -39.500 -1.329 5.174 1.00 42.94 247 ILE A O 1
ATOM 1957 N N . GLN A 1 248 ? -39.576 -1.386 7.408 1.00 35.62 248 GLN A N 1
ATOM 1958 C CA . GLN A 1 248 ? -40.794 -2.213 7.454 1.00 35.62 248 GLN A CA 1
ATOM 1959 C C . GLN A 1 248 ? -42.081 -1.476 7.024 1.00 35.62 248 GLN A C 1
ATOM 1961 O O . GLN A 1 248 ? -43.021 -2.121 6.559 1.00 35.62 248 GLN A O 1
ATOM 1966 N N . ASP A 1 249 ? -42.134 -0.141 7.100 1.00 41.44 249 ASP A N 1
ATOM 1967 C CA . ASP A 1 249 ? -43.371 0.616 6.830 1.00 41.44 249 ASP A CA 1
ATOM 1968 C C . ASP A 1 249 ? -43.585 0.970 5.347 1.00 41.44 249 ASP A C 1
ATOM 1970 O O . ASP A 1 249 ? -44.669 1.407 4.955 1.00 41.44 249 ASP A O 1
ATOM 1974 N N . LYS A 1 250 ? -42.592 0.734 4.477 1.00 41.94 250 LYS A N 1
ATOM 1975 C CA . LYS A 1 250 ? -42.731 0.955 3.022 1.00 41.94 250 LYS A CA 1
ATOM 1976 C C . LYS A 1 250 ? -43.054 -0.307 2.224 1.00 41.94 250 LYS A C 1
ATOM 1978 O O . LYS A 1 250 ? -43.593 -0.185 1.125 1.00 41.94 250 LYS A O 1
ATOM 1983 N N . GLU A 1 251 ? -42.821 -1.498 2.775 1.00 41.09 251 GLU A N 1
ATOM 1984 C CA . GLU A 1 251 ? -43.210 -2.764 2.132 1.00 41.09 251 GLU A CA 1
ATOM 1985 C C . GLU A 1 251 ? -44.685 -3.143 2.359 1.00 41.09 251 GLU A C 1
ATOM 1987 O O . GLU A 1 251 ? -45.256 -3.871 1.548 1.00 41.09 251 GLU A O 1
ATOM 1992 N N . ASN A 1 252 ? -45.353 -2.587 3.379 1.00 40.53 252 ASN A N 1
ATOM 1993 C CA . ASN A 1 252 ? -46.785 -2.831 3.613 1.00 40.53 252 ASN A CA 1
ATOM 1994 C C . ASN A 1 252 ? -47.730 -1.917 2.811 1.00 40.53 252 ASN A C 1
ATOM 1996 O O . ASN A 1 252 ? -48.915 -2.214 2.704 1.00 40.53 252 ASN A O 1
ATOM 2000 N N . CYS A 1 253 ? -47.234 -0.851 2.173 1.00 40.34 253 CYS A N 1
ATOM 2001 C CA . CYS A 1 253 ? -48.072 0.049 1.363 1.00 40.34 253 CYS A CA 1
ATOM 2002 C C . CYS A 1 253 ? -48.380 -0.505 -0.050 1.00 40.34 253 CYS A C 1
ATOM 2004 O O . CYS A 1 253 ? -49.279 -0.018 -0.733 1.00 40.34 253 CYS A O 1
ATOM 2006 N N . TYR A 1 254 ? -47.684 -1.562 -0.488 1.00 40.06 254 TYR A N 1
ATOM 2007 C CA . TYR A 1 254 ? -47.879 -2.186 -1.808 1.00 40.06 254 TYR A CA 1
ATOM 2008 C C . TYR A 1 254 ? -48.668 -3.508 -1.784 1.00 40.06 254 TYR A C 1
ATOM 2010 O O . TYR A 1 254 ? -48.754 -4.172 -2.814 1.00 40.06 254 TYR A O 1
ATOM 2018 N N . LYS A 1 255 ? -49.281 -3.890 -0.652 1.00 44.78 255 LYS A N 1
ATOM 2019 C CA . LYS A 1 255 ? -50.078 -5.132 -0.535 1.00 44.78 255 LYS A CA 1
ATOM 2020 C C . LYS A 1 255 ? -51.572 -4.952 -0.232 1.00 44.78 255 LYS A C 1
ATOM 2022 O O . LYS A 1 255 ? -52.256 -5.949 -0.048 1.00 44.78 255 LYS A O 1
ATOM 2027 N N . GLU A 1 256 ? -52.108 -3.730 -0.258 1.00 44.66 256 GLU A N 1
ATOM 2028 C CA . GLU A 1 256 ? -53.556 -3.477 -0.069 1.00 44.66 256 GLU A CA 1
ATOM 2029 C C . GLU A 1 256 ? -54.264 -2.894 -1.312 1.00 44.66 256 GLU A C 1
ATOM 2031 O O . GLU A 1 256 ? -55.263 -2.184 -1.196 1.00 44.66 256 GLU A O 1
ATOM 2036 N N . LYS A 1 257 ? -53.771 -3.169 -2.529 1.00 46.66 257 LYS A N 1
ATOM 2037 C CA . LYS A 1 257 ? -54.442 -2.745 -3.778 1.00 46.66 257 LYS A CA 1
ATOM 2038 C C . LYS A 1 257 ? -54.570 -3.825 -4.860 1.00 46.66 257 LYS A C 1
ATOM 2040 O O . LYS A 1 257 ? -54.563 -3.492 -6.042 1.00 46.66 257 LYS A O 1
ATOM 2045 N N . GLU A 1 258 ? -54.776 -5.075 -4.459 1.00 39.84 258 GLU A N 1
ATOM 2046 C CA . GLU A 1 258 ? -55.453 -6.084 -5.293 1.00 39.84 258 GLU A CA 1
ATOM 2047 C C . GLU A 1 258 ? -56.510 -6.833 -4.484 1.00 39.84 258 GLU A C 1
ATOM 2049 O O . GLU A 1 258 ? -56.212 -7.202 -3.326 1.00 39.84 258 GLU A O 1
#

InterPro domains:
  IPR003441 NAC domain [PF02365] (21-166)
  IPR003441 NAC domain [PS51005] (20-184)
  IPR036093 NAC domain superfamily [G3DSA:2.170.150.80] (29-189)
  IPR036093 NAC domain superfamily [SSF101941] (12-184)

Radius of gyration: 26.2 Å; Cα contacts (8 Å, |Δi|>4): 309; chains: 1; bounding box: 96×86×49 Å

pLDDT: mean 71.89, std 26.0, range [27.28, 98.62]